Protein AF-A0A8D8G3T2-F1 (afdb_monomer_lite)

pLDDT: mean 89.68, std 10.08, range [31.3, 97.56]

InterPro domains:
  IPR021429 Mediator complex, subunit Med24, [PF11277] (7-195)
  IPR021429 Mediator complex, subunit Med24, [PTHR12898] (3-188)

Secondary structure (DSSP, 8-state):
-----HHHHHHHHHHHHHHHTT--HHHHHHHHHHHSPTT--GGGGTHHHHHHHHHTTSSS--HHHHHHHHHHHHTTSS-HHHHHHHHTT---TT-HHHHHHHHHHHHHHGGG----SHHHHHHHHHHHHHHHHHHHHHHHHHHHHHHHTTT---HHHHHHHHHHHHHHHHHHH-HHHHHHHHHHHHH-HHHHHHHT-

Organism: Culex pipiens (NCBI:txid7175)

Structure (mmCIF, N/CA/C/O backbone):
data_AF-A0A8D8G3T2-F1
#
_entry.id   AF-A0A8D8G3T2-F1
#
loop_
_atom_site.group_PDB
_atom_site.id
_atom_site.type_symbol
_atom_site.label_atom_id
_atom_site.label_alt_id
_atom_site.label_comp_id
_atom_site.label_asym_id
_atom_site.label_entity_id
_atom_site.label_seq_id
_atom_site.pdbx_PDB_ins_code
_atom_site.Cartn_x
_atom_site.Cartn_y
_atom_site.Cartn_z
_atom_site.occupancy
_atom_site.B_iso_or_equiv
_atom_site.auth_seq_id
_atom_site.auth_comp_id
_atom_site.auth_asym_id
_atom_site.auth_atom_id
_atom_site.pdbx_PDB_model_num
ATOM 1 N N . MET A 1 1 ? 12.521 -23.820 3.744 1.00 31.30 1 MET A N 1
ATOM 2 C CA . MET A 1 1 ? 13.858 -23.287 3.403 1.00 31.30 1 MET A CA 1
ATOM 3 C C . MET A 1 1 ? 13.698 -22.467 2.129 1.00 31.30 1 MET A C 1
ATOM 5 O O . MET A 1 1 ? 13.607 -23.042 1.053 1.00 31.30 1 MET A O 1
ATOM 9 N N . ILE A 1 2 ? 13.476 -21.156 2.249 1.00 36.38 2 ILE A N 1
ATOM 10 C CA . ILE A 1 2 ? 13.248 -20.290 1.083 1.00 36.38 2 ILE A CA 1
ATOM 11 C C . ILE A 1 2 ? 14.623 -20.033 0.470 1.00 36.38 2 ILE A C 1
ATOM 13 O O . ILE A 1 2 ? 15.465 -19.416 1.112 1.00 36.38 2 ILE A O 1
ATOM 17 N N . MET A 1 3 ? 14.882 -20.574 -0.721 1.00 36.25 3 MET A N 1
ATOM 18 C CA . MET A 1 3 ? 16.069 -20.206 -1.490 1.00 36.25 3 MET A CA 1
ATOM 19 C C . MET A 1 3 ? 16.003 -18.703 -1.760 1.00 36.25 3 MET A C 1
ATOM 21 O O . MET A 1 3 ? 15.118 -18.248 -2.488 1.00 36.25 3 MET A O 1
ATOM 25 N N . ASP A 1 4 ? 16.921 -17.940 -1.170 1.00 47.44 4 ASP A N 1
ATOM 26 C CA . ASP A 1 4 ? 17.127 -16.543 -1.527 1.00 47.44 4 ASP A CA 1
ATOM 27 C C . ASP A 1 4 ? 17.486 -16.481 -3.015 1.00 47.44 4 ASP A C 1
ATOM 29 O O . ASP A 1 4 ? 18.564 -16.889 -3.447 1.00 47.44 4 ASP A O 1
ATOM 33 N N . ASN A 1 5 ? 16.536 -16.017 -3.826 1.00 62.12 5 ASN A N 1
ATOM 34 C CA . ASN A 1 5 ? 16.745 -15.805 -5.249 1.00 62.12 5 ASN A CA 1
ATOM 35 C C . ASN A 1 5 ? 17.895 -14.790 -5.404 1.00 62.12 5 ASN A C 1
ATOM 37 O O . ASN A 1 5 ? 17.764 -13.676 -4.892 1.00 62.12 5 ASN A O 1
ATOM 41 N N . PRO A 1 6 ? 18.996 -15.105 -6.111 1.00 63.31 6 PRO A N 1
ATOM 42 C CA . PRO A 1 6 ? 20.164 -14.222 -6.216 1.00 63.31 6 PRO A CA 1
ATOM 43 C C . PRO A 1 6 ? 19.816 -12.819 -6.737 1.00 63.31 6 PRO A C 1
ATOM 45 O O . PRO A 1 6 ? 20.478 -11.836 -6.402 1.00 63.31 6 PRO A O 1
ATOM 48 N N . LYS A 1 7 ? 18.721 -12.694 -7.498 1.00 71.69 7 LYS A N 1
ATOM 49 C CA . LYS A 1 7 ? 18.209 -11.401 -7.967 1.00 71.69 7 LYS A CA 1
ATOM 50 C C . LYS A 1 7 ? 17.531 -10.569 -6.875 1.00 71.69 7 LYS A C 1
ATOM 52 O O . LYS A 1 7 ? 17.593 -9.348 -6.946 1.00 71.69 7 LYS A O 1
ATOM 57 N N . SER A 1 8 ? 16.951 -11.191 -5.848 1.00 72.06 8 SER A N 1
ATOM 58 C CA . SER A 1 8 ? 16.413 -10.487 -4.672 1.00 72.06 8 SER A CA 1
ATOM 59 C C . SER A 1 8 ? 17.532 -9.791 -3.892 1.00 72.06 8 SER A C 1
ATOM 61 O O . SER A 1 8 ? 17.420 -8.616 -3.544 1.00 72.06 8 SER A O 1
ATOM 63 N N . THR A 1 9 ? 18.670 -10.468 -3.707 1.00 81.44 9 THR A N 1
ATOM 64 C CA . THR A 1 9 ? 19.863 -9.877 -3.080 1.00 81.44 9 THR A CA 1
ATOM 65 C C . THR A 1 9 ? 20.395 -8.694 -3.890 1.00 81.44 9 THR A C 1
ATOM 67 O O . THR A 1 9 ? 20.691 -7.643 -3.320 1.00 81.44 9 THR A O 1
ATOM 70 N N . LEU A 1 10 ? 20.449 -8.824 -5.220 1.00 86.44 10 LEU A N 1
ATOM 71 C CA . LEU A 1 10 ? 20.869 -7.741 -6.112 1.00 86.44 10 LEU A CA 1
ATOM 72 C C . LEU A 1 10 ? 19.914 -6.535 -6.058 1.00 86.44 10 LEU A C 1
ATOM 74 O O . LEU A 1 10 ? 20.371 -5.394 -6.010 1.00 86.44 10 LEU A O 1
ATOM 78 N N . LEU A 1 11 ? 18.598 -6.771 -5.997 1.00 88.00 11 LEU A N 1
ATOM 79 C CA . LEU A 1 11 ? 17.599 -5.709 -5.833 1.00 88.00 11 LEU A CA 1
ATOM 80 C C . LEU A 1 11 ? 17.774 -4.961 -4.509 1.00 88.00 11 LEU A C 1
ATOM 82 O O . LEU A 1 11 ? 17.762 -3.732 -4.504 1.00 88.00 11 LEU A O 1
ATOM 86 N N . LYS A 1 12 ? 18.000 -5.674 -3.400 1.00 87.06 12 LYS A N 1
ATOM 87 C CA . LYS A 1 12 ? 18.263 -5.048 -2.094 1.00 87.06 12 LYS A CA 1
ATOM 88 C C . LYS A 1 12 ? 19.528 -4.187 -2.123 1.00 87.06 12 LYS A C 1
ATOM 90 O O . LYS A 1 12 ? 19.502 -3.050 -1.659 1.00 87.06 12 LYS A O 1
ATOM 95 N N . GLN A 1 13 ? 20.615 -4.683 -2.716 1.00 90.75 13 GLN A N 1
ATOM 96 C CA . GLN A 1 13 ? 21.853 -3.908 -2.871 1.00 90.75 13 GLN A CA 1
ATOM 97 C C . GLN A 1 13 ? 21.642 -2.656 -3.733 1.00 90.75 13 GLN A C 1
ATOM 99 O O . GLN A 1 13 ? 22.106 -1.573 -3.375 1.00 90.75 13 GLN A O 1
ATOM 104 N N . MET A 1 14 ? 20.904 -2.784 -4.838 1.00 93.25 14 MET A N 1
ATOM 105 C CA . MET A 1 14 ? 20.566 -1.659 -5.709 1.00 93.25 14 MET A CA 1
ATOM 106 C C . MET A 1 14 ? 19.697 -0.621 -4.992 1.00 93.25 14 MET A C 1
ATOM 108 O O . MET A 1 14 ? 19.953 0.568 -5.146 1.00 93.25 14 MET A O 1
ATOM 112 N N . LEU A 1 15 ? 18.725 -1.041 -4.178 1.00 94.00 15 LEU A N 1
ATOM 113 C CA . LEU A 1 15 ? 17.906 -0.133 -3.367 1.00 94.00 15 LEU A CA 1
ATOM 114 C C . LEU A 1 15 ? 18.758 0.667 -2.380 1.00 94.00 15 LEU A C 1
ATOM 116 O O . LEU A 1 15 ? 18.627 1.888 -2.306 1.00 94.00 15 LEU A O 1
ATOM 120 N N . MET A 1 16 ? 19.678 0.003 -1.675 1.00 93.81 16 MET A N 1
ATOM 121 C CA . MET A 1 16 ? 20.582 0.683 -0.743 1.00 93.81 16 MET A CA 1
ATOM 122 C C . MET A 1 16 ? 21.515 1.662 -1.454 1.00 93.81 16 MET A C 1
ATOM 124 O O . MET A 1 16 ? 21.766 2.757 -0.947 1.00 93.81 16 MET A O 1
ATOM 128 N N . ARG A 1 17 ? 22.001 1.300 -2.646 1.00 94.56 17 ARG A N 1
ATOM 129 C CA . ARG A 1 17 ? 22.798 2.195 -3.489 1.00 94.56 17 ARG A CA 1
ATOM 130 C C . ARG A 1 17 ? 21.986 3.407 -3.943 1.00 94.56 17 ARG A C 1
ATOM 132 O O . ARG A 1 17 ? 22.443 4.528 -3.749 1.00 94.56 17 ARG A O 1
ATOM 139 N N . ALA A 1 18 ? 20.791 3.186 -4.490 1.00 95.44 18 ALA A N 1
ATOM 140 C CA . ALA A 1 18 ? 19.898 4.239 -4.965 1.00 95.44 18 ALA A CA 1
ATOM 141 C C . ALA A 1 18 ? 19.553 5.233 -3.851 1.00 95.44 18 ALA A C 1
ATOM 143 O O . ALA A 1 18 ? 19.609 6.443 -4.055 1.00 95.44 18 ALA A O 1
ATOM 144 N N . TRP A 1 19 ? 19.286 4.726 -2.645 1.00 94.50 19 TRP A N 1
ATOM 145 C CA . TRP A 1 19 ? 19.029 5.560 -1.476 1.00 94.50 19 TRP A CA 1
ATOM 146 C C . TRP A 1 19 ? 20.258 6.363 -1.036 1.00 94.50 19 TRP A C 1
ATOM 148 O O . TRP A 1 19 ? 20.151 7.570 -0.804 1.00 94.50 19 TRP A O 1
ATOM 158 N N . LYS A 1 20 ? 21.436 5.728 -0.966 1.00 95.19 20 LYS A N 1
ATOM 159 C CA . LYS A 1 20 ? 22.690 6.400 -0.588 1.00 95.19 20 LYS A CA 1
ATOM 160 C C . LYS A 1 20 ? 23.082 7.489 -1.589 1.00 95.19 20 LYS A C 1
ATOM 162 O O . LYS A 1 20 ? 23.513 8.562 -1.182 1.00 95.19 20 LYS A O 1
ATOM 167 N N . GLU A 1 21 ? 22.920 7.217 -2.880 1.00 96.69 21 GLU A N 1
ATOM 168 C CA . GLU A 1 21 ? 23.234 8.141 -3.976 1.00 96.69 21 GLU A CA 1
ATOM 169 C C . GLU A 1 21 ? 22.077 9.104 -4.305 1.00 96.69 21 GLU A C 1
ATOM 171 O O . GLU A 1 21 ? 22.224 9.935 -5.197 1.00 96.69 21 GLU A O 1
ATOM 176 N N . ARG A 1 22 ? 20.940 9.013 -3.594 1.00 95.56 22 ARG A N 1
ATOM 177 C CA . ARG A 1 22 ? 19.733 9.834 -3.801 1.00 95.56 22 ARG A CA 1
ATOM 178 C C . ARG A 1 22 ? 19.282 9.866 -5.263 1.00 95.56 22 ARG A C 1
ATOM 180 O O . ARG A 1 22 ? 19.035 10.932 -5.823 1.00 95.56 22 ARG A O 1
ATOM 187 N N . TRP A 1 23 ? 19.183 8.691 -5.882 1.00 97.56 23 TRP A N 1
ATOM 188 C CA . TRP A 1 23 ? 18.766 8.584 -7.278 1.00 97.56 23 TRP A CA 1
ATOM 189 C C . TRP A 1 23 ? 17.394 9.218 -7.507 1.00 97.56 23 TRP A C 1
ATOM 191 O O . TRP A 1 23 ? 16.485 9.061 -6.694 1.00 97.56 23 TRP A O 1
ATOM 201 N N . THR A 1 24 ? 17.232 9.881 -8.648 1.00 96.81 24 THR A N 1
ATOM 202 C CA . THR A 1 24 ? 15.926 10.337 -9.135 1.00 96.81 24 THR A CA 1
ATOM 203 C C . THR A 1 24 ? 15.072 9.158 -9.599 1.00 96.81 24 THR A C 1
ATOM 205 O O . THR A 1 24 ? 15.593 8.087 -9.918 1.00 96.81 24 THR A O 1
ATOM 208 N N . ASP A 1 25 ? 13.762 9.369 -9.728 1.00 95.62 25 ASP A N 1
ATOM 209 C CA . ASP A 1 25 ? 12.835 8.359 -10.253 1.00 95.62 25 ASP A CA 1
ATOM 210 C C . ASP A 1 25 ? 13.261 7.835 -11.638 1.00 95.62 25 ASP A C 1
ATOM 212 O O . ASP A 1 25 ? 13.205 6.635 -11.904 1.00 95.62 25 ASP A O 1
ATOM 216 N N . CYS A 1 26 ? 13.781 8.716 -12.502 1.00 94.00 26 CYS A N 1
ATOM 217 C CA . CYS A 1 26 ? 14.322 8.332 -13.806 1.00 94.00 26 CYS A CA 1
ATOM 218 C C . CYS A 1 26 ? 15.569 7.445 -13.679 1.00 94.00 26 CYS A C 1
ATOM 220 O O . CYS A 1 26 ? 15.681 6.431 -14.371 1.00 94.00 26 CYS A O 1
ATOM 222 N N . GLN A 1 27 ? 16.507 7.801 -12.794 1.00 96.38 27 GLN A N 1
ATOM 223 C CA . GLN A 1 27 ? 17.701 6.987 -12.539 1.00 96.38 27 GLN A CA 1
ATOM 224 C C . GLN A 1 27 ? 17.320 5.618 -11.973 1.00 96.38 27 GLN A C 1
ATOM 226 O O . GLN A 1 27 ? 17.855 4.605 -12.428 1.00 96.38 27 GLN A O 1
ATOM 231 N N . TRP A 1 28 ? 16.359 5.570 -11.047 1.00 95.81 28 TRP A N 1
ATOM 232 C CA . TRP A 1 28 ? 15.776 4.323 -10.563 1.00 95.81 28 TRP A CA 1
ATOM 233 C C . TRP A 1 28 ? 15.214 3.486 -11.719 1.00 95.81 28 TRP A C 1
ATOM 235 O O . TRP A 1 28 ? 15.633 2.343 -11.903 1.00 95.81 28 TRP A O 1
ATOM 245 N N . GLY A 1 29 ? 14.340 4.066 -12.547 1.00 92.50 29 GLY A N 1
ATOM 246 C CA . GLY A 1 29 ? 13.691 3.377 -13.664 1.00 92.50 29 GLY A CA 1
ATOM 247 C C . GLY A 1 29 ? 14.665 2.819 -14.710 1.00 92.50 29 GLY A C 1
ATOM 248 O O . GLY A 1 29 ? 14.414 1.752 -15.275 1.00 92.50 29 GLY A O 1
ATOM 249 N N . ILE A 1 30 ? 15.788 3.500 -14.958 1.00 92.31 30 ILE A N 1
ATOM 250 C CA . ILE A 1 30 ? 16.849 3.017 -15.859 1.00 92.31 30 ILE A CA 1
ATOM 251 C C . ILE A 1 30 ? 17.582 1.826 -15.234 1.00 92.31 30 ILE A C 1
ATOM 253 O O . ILE A 1 30 ? 17.725 0.783 -15.873 1.00 92.31 30 ILE A O 1
ATOM 257 N N . ASN A 1 31 ? 18.021 1.962 -13.983 1.00 93.12 31 ASN A N 1
ATOM 258 C CA . ASN A 1 31 ? 18.855 0.956 -13.329 1.00 93.12 31 ASN A CA 1
ATOM 259 C C . ASN A 1 31 ? 18.065 -0.301 -12.948 1.00 93.12 31 ASN A C 1
ATOM 261 O O . ASN A 1 31 ? 18.560 -1.408 -13.159 1.00 93.12 31 ASN A O 1
ATOM 265 N N . VAL A 1 32 ? 16.820 -0.176 -12.478 1.00 91.31 32 VAL A N 1
ATOM 266 C CA . VAL A 1 32 ? 16.000 -1.338 -12.092 1.00 91.31 32 VAL A CA 1
ATOM 267 C C . VAL A 1 32 ? 15.769 -2.288 -13.271 1.00 91.31 32 VAL A C 1
ATOM 269 O O . VAL A 1 32 ? 15.837 -3.506 -13.112 1.00 91.31 32 VAL A O 1
ATOM 272 N N . LYS A 1 33 ? 15.618 -1.753 -14.489 1.00 89.06 33 LYS A N 1
ATOM 273 C CA . LYS A 1 33 ? 15.465 -2.544 -15.721 1.00 89.06 33 LYS A CA 1
ATOM 274 C C . LYS A 1 33 ? 16.716 -3.339 -16.101 1.00 89.06 33 LYS A C 1
ATOM 276 O O . LYS A 1 33 ? 16.607 -4.262 -16.898 1.00 89.06 33 LYS A O 1
ATOM 281 N N . THR A 1 34 ? 17.887 -3.002 -15.557 1.00 88.50 34 THR A N 1
ATOM 282 C CA . THR A 1 34 ? 19.116 -3.791 -15.761 1.00 88.50 34 THR A CA 1
ATOM 283 C C . THR A 1 34 ? 19.136 -5.060 -14.908 1.00 88.50 34 THR A C 1
ATOM 285 O O . THR A 1 34 ? 19.746 -6.053 -15.296 1.00 88.50 34 THR A O 1
ATOM 288 N N . VAL A 1 35 ? 18.432 -5.045 -13.771 1.00 85.81 35 VAL A N 1
ATOM 289 C CA . VAL A 1 35 ? 18.308 -6.185 -12.851 1.00 85.81 35 VAL A CA 1
ATOM 290 C C . VAL A 1 35 ? 17.127 -7.079 -13.237 1.00 85.81 35 VAL A C 1
ATOM 292 O O . VAL A 1 35 ? 17.199 -8.308 -13.127 1.00 85.81 35 VAL A O 1
ATOM 295 N N . LEU A 1 36 ? 16.040 -6.473 -13.718 1.00 85.44 36 LEU A N 1
ATOM 296 C CA . LEU A 1 36 ? 14.869 -7.190 -14.212 1.00 85.44 36 LEU A CA 1
ATOM 297 C C . LEU A 1 36 ? 15.161 -7.831 -15.576 1.00 85.44 36 LEU A C 1
ATOM 299 O O . LEU A 1 36 ? 15.682 -7.203 -16.494 1.00 85.44 36 LEU A O 1
ATOM 303 N N . THR A 1 37 ? 14.793 -9.100 -15.741 1.00 80.31 37 THR A N 1
ATOM 304 C CA . THR A 1 37 ? 14.848 -9.758 -17.055 1.00 80.31 37 THR A CA 1
ATOM 305 C C . THR A 1 37 ? 13.855 -9.121 -18.013 1.00 80.31 37 THR A C 1
ATOM 307 O O . THR A 1 37 ? 12.692 -8.932 -17.656 1.00 80.31 37 THR A O 1
ATOM 310 N N . ARG A 1 38 ? 14.293 -8.845 -19.249 1.00 77.25 38 ARG A N 1
ATOM 311 C CA . ARG A 1 38 ? 13.424 -8.300 -20.302 1.00 77.25 38 ARG A CA 1
ATOM 312 C C . ARG A 1 38 ? 12.155 -9.146 -20.444 1.00 77.25 38 ARG A C 1
ATOM 314 O O . ARG A 1 38 ? 12.240 -10.363 -20.567 1.00 77.25 38 ARG A O 1
ATOM 321 N N . GLY A 1 39 ? 11.000 -8.482 -20.438 1.00 72.44 39 GLY A N 1
ATOM 322 C CA . GLY A 1 39 ? 9.691 -9.119 -20.613 1.00 72.44 39 GLY A CA 1
ATOM 323 C C . GLY A 1 39 ? 9.103 -9.778 -19.361 1.00 72.44 39 GLY A C 1
ATOM 324 O O . GLY A 1 39 ? 8.033 -10.367 -19.458 1.00 72.44 39 GLY A O 1
ATOM 325 N N . VAL A 1 40 ? 9.756 -9.679 -18.197 1.00 80.81 40 VAL A N 1
ATOM 326 C CA . VAL A 1 40 ? 9.247 -10.233 -16.931 1.00 80.81 40 VAL A CA 1
ATOM 327 C C . VAL A 1 40 ? 8.853 -9.098 -15.986 1.00 80.81 40 VAL A C 1
ATOM 329 O O . VAL A 1 40 ? 9.638 -8.172 -15.781 1.00 80.81 40 VAL A O 1
ATOM 332 N N . SER A 1 41 ? 7.655 -9.184 -15.399 1.00 84.81 41 SER A N 1
ATOM 333 C CA . SER A 1 41 ? 7.198 -8.246 -14.363 1.00 84.81 41 SER A CA 1
ATOM 334 C C . SER A 1 41 ? 8.116 -8.289 -13.135 1.00 84.81 41 SER A C 1
ATOM 336 O O . SER A 1 41 ? 8.593 -9.354 -12.731 1.00 84.81 41 SER A O 1
ATOM 338 N N . GLY A 1 42 ? 8.323 -7.137 -12.500 1.00 85.12 42 GLY A N 1
ATOM 339 C CA . GLY A 1 42 ? 9.005 -7.009 -11.212 1.00 85.12 42 GLY A CA 1
ATOM 340 C C . GLY A 1 42 ? 8.299 -7.745 -10.071 1.00 85.12 42 GLY A C 1
ATOM 341 O O . GLY A 1 42 ? 8.940 -8.054 -9.065 1.00 85.12 42 GLY A O 1
ATOM 342 N N . ASP A 1 43 ? 7.025 -8.107 -10.243 1.00 88.19 43 ASP A N 1
ATOM 343 C CA . ASP A 1 43 ? 6.263 -8.900 -9.272 1.00 88.19 43 ASP A CA 1
ATOM 344 C C . ASP A 1 43 ? 6.877 -10.288 -9.052 1.00 88.19 43 ASP A C 1
ATOM 346 O O . ASP A 1 43 ? 6.904 -10.778 -7.926 1.00 88.19 43 ASP A O 1
ATOM 350 N N . VAL A 1 44 ? 7.471 -10.889 -10.093 1.00 86.69 44 VAL A N 1
ATOM 351 C CA . VAL A 1 44 ? 8.165 -12.192 -10.000 1.00 86.69 44 VAL A CA 1
ATOM 352 C C . VAL A 1 44 ? 9.339 -12.139 -9.018 1.00 86.69 44 VAL A C 1
ATOM 354 O O . VAL A 1 44 ? 9.729 -13.150 -8.435 1.00 86.69 44 VAL A O 1
ATOM 357 N N . TYR A 1 45 ? 9.901 -10.948 -8.816 1.00 88.06 45 TYR A N 1
ATOM 358 C CA . TYR A 1 45 ? 11.021 -10.709 -7.915 1.00 88.06 45 TYR A CA 1
ATOM 359 C C . TYR A 1 45 ? 10.597 -10.073 -6.588 1.00 88.06 45 TYR A C 1
ATOM 361 O O . TYR A 1 45 ? 11.466 -9.670 -5.816 1.00 88.06 45 TYR A O 1
ATOM 369 N N . ASN A 1 46 ? 9.289 -9.980 -6.313 1.00 89.75 46 ASN A N 1
ATOM 370 C CA . ASN A 1 46 ? 8.731 -9.289 -5.150 1.00 89.75 46 ASN A CA 1
ATOM 371 C C . ASN A 1 46 ? 9.302 -7.865 -5.000 1.00 89.75 46 ASN A C 1
ATOM 373 O O . ASN A 1 46 ? 9.678 -7.436 -3.908 1.00 89.75 46 ASN A O 1
ATOM 377 N N . LEU A 1 47 ? 9.418 -7.134 -6.116 1.00 92.62 47 LEU A N 1
ATOM 378 C CA . LEU A 1 47 ? 10.020 -5.799 -6.125 1.00 92.62 47 LEU A CA 1
ATOM 379 C C . LEU A 1 47 ? 9.251 -4.819 -5.225 1.00 92.62 47 LEU A C 1
ATOM 381 O O . LEU A 1 47 ? 9.874 -4.073 -4.471 1.00 92.62 47 LEU A O 1
ATOM 385 N N . ALA A 1 48 ? 7.914 -4.869 -5.255 1.00 93.75 48 ALA A N 1
ATOM 386 C CA . ALA A 1 48 ? 7.064 -4.080 -4.365 1.00 93.75 48 ALA A CA 1
ATOM 387 C C . ALA A 1 48 ? 7.381 -4.354 -2.885 1.00 93.75 48 ALA A C 1
ATOM 389 O O . ALA A 1 48 ? 7.568 -3.415 -2.111 1.00 93.75 48 ALA A O 1
ATOM 390 N N . ASP A 1 49 ? 7.533 -5.630 -2.512 1.00 92.62 49 ASP A N 1
ATOM 391 C CA . ASP A 1 49 ? 7.890 -6.035 -1.150 1.00 92.62 49 ASP A CA 1
ATOM 392 C C . ASP A 1 49 ? 9.258 -5.499 -0.746 1.00 92.62 49 ASP A C 1
ATOM 394 O O . ASP A 1 49 ? 9.394 -4.947 0.345 1.00 92.62 49 ASP A O 1
ATOM 398 N N . CYS A 1 50 ? 10.257 -5.621 -1.623 1.00 93.00 50 CYS A N 1
ATOM 399 C CA . CYS A 1 50 ? 11.613 -5.152 -1.352 1.00 93.00 50 CYS A CA 1
ATOM 400 C C . CYS A 1 50 ? 11.657 -3.634 -1.134 1.00 93.00 50 CYS A C 1
ATOM 402 O O . CYS A 1 50 ? 12.304 -3.177 -0.193 1.00 93.00 50 CYS A O 1
ATOM 404 N N . ILE A 1 51 ? 10.957 -2.858 -1.968 1.00 95.06 51 ILE A N 1
ATOM 405 C CA . ILE A 1 51 ? 10.900 -1.396 -1.836 1.00 95.06 51 ILE A CA 1
ATOM 406 C C . ILE A 1 51 ? 10.156 -1.006 -0.554 1.00 95.06 51 ILE A C 1
ATOM 408 O O . ILE A 1 51 ? 10.690 -0.241 0.248 1.00 95.06 51 ILE A O 1
ATOM 412 N N . LEU A 1 52 ? 8.957 -1.556 -0.319 1.00 94.38 52 LEU A N 1
ATOM 413 C CA . LEU A 1 52 ? 8.151 -1.213 0.860 1.00 94.38 52 LEU A CA 1
ATOM 414 C C . LEU A 1 52 ? 8.826 -1.629 2.166 1.00 94.38 52 LEU A C 1
ATOM 416 O O . LEU A 1 52 ? 8.752 -0.889 3.140 1.00 94.38 52 LEU A O 1
ATOM 420 N N . GLN A 1 53 ? 9.526 -2.767 2.194 1.00 92.56 53 GLN A N 1
ATOM 421 C CA . GLN A 1 53 ? 10.323 -3.172 3.357 1.00 92.56 53 GLN A CA 1
ATOM 422 C C . GLN A 1 53 ? 11.369 -2.124 3.731 1.00 92.56 53 GLN A C 1
ATOM 424 O O . GLN A 1 53 ? 11.536 -1.865 4.915 1.00 92.56 53 GLN A O 1
ATOM 429 N N . GLN A 1 54 ? 12.043 -1.517 2.749 1.00 92.62 54 GLN A N 1
ATOM 430 C CA . GLN A 1 54 ? 13.014 -0.449 3.006 1.00 92.62 54 GLN A CA 1
ATOM 431 C C . GLN A 1 54 ? 12.339 0.891 3.316 1.00 92.62 54 GLN A C 1
ATOM 433 O O . GLN A 1 54 ? 12.888 1.696 4.066 1.00 92.62 54 GLN A O 1
ATOM 438 N N . ALA A 1 55 ? 11.136 1.125 2.783 1.00 93.81 55 ALA A N 1
ATOM 439 C CA . ALA A 1 55 ? 10.371 2.329 3.074 1.00 93.81 55 ALA A CA 1
ATOM 440 C C . ALA A 1 55 ? 9.995 2.419 4.562 1.00 93.81 55 ALA A C 1
ATOM 442 O O . ALA A 1 55 ? 10.147 3.483 5.147 1.00 93.81 55 ALA A O 1
ATOM 443 N N . VAL A 1 56 ? 9.572 1.315 5.190 1.00 93.12 56 VAL A N 1
ATOM 444 C CA . VAL A 1 56 ? 8.954 1.319 6.536 1.00 93.12 56 VAL A CA 1
ATOM 445 C C . VAL A 1 56 ? 9.908 1.020 7.707 1.00 93.12 56 VAL A C 1
ATOM 447 O O . VAL A 1 56 ? 9.453 0.674 8.797 1.00 93.12 56 VAL A O 1
ATOM 450 N N . VAL A 1 57 ? 11.230 1.113 7.519 1.00 88.31 57 VAL A N 1
ATOM 451 C CA . VAL A 1 57 ? 12.217 0.819 8.588 1.00 88.31 57 VAL A CA 1
ATOM 452 C C . VAL A 1 57 ? 12.277 1.924 9.659 1.00 88.31 57 VAL A C 1
ATOM 454 O O . VAL A 1 57 ? 12.655 1.651 10.794 1.00 88.31 57 VAL A O 1
ATOM 457 N N . GLY A 1 58 ? 11.913 3.165 9.321 1.00 83.06 58 GLY A N 1
ATOM 458 C CA . GLY A 1 58 ? 12.023 4.328 10.210 1.00 83.06 58 GLY A CA 1
ATOM 459 C C . GLY A 1 58 ? 10.774 4.639 11.045 1.00 83.06 58 GLY A C 1
ATOM 460 O O . GLY A 1 58 ? 9.793 3.891 11.055 1.00 83.06 58 GLY A O 1
ATOM 461 N N . SER A 1 59 ? 10.819 5.788 11.733 1.00 79.44 59 SER A N 1
ATOM 462 C CA . SER A 1 59 ? 9.661 6.398 12.409 1.00 79.44 59 SER A CA 1
ATOM 463 C C . SER A 1 59 ? 8.584 6.858 11.417 1.00 79.44 59 SER A C 1
ATOM 465 O O . SER A 1 59 ? 7.397 6.815 11.731 1.00 79.44 59 SER A O 1
ATOM 467 N N . GLY A 1 60 ? 9.005 7.238 10.208 1.00 85.75 60 GLY A N 1
ATOM 468 C CA . GLY A 1 60 ? 8.165 7.462 9.034 1.00 85.75 60 GLY A CA 1
ATOM 469 C C . GLY A 1 60 ? 8.540 6.523 7.885 1.00 85.75 60 GLY A C 1
ATOM 470 O O . GLY A 1 60 ? 9.594 5.873 7.896 1.00 85.75 60 GLY A O 1
ATOM 471 N N . ALA A 1 61 ? 7.669 6.461 6.887 1.00 90.31 61 ALA A N 1
ATOM 472 C CA . ALA A 1 61 ? 7.948 5.861 5.600 1.00 90.31 61 ALA A CA 1
ATOM 473 C C . ALA A 1 61 ? 8.891 6.755 4.774 1.00 90.31 61 ALA A C 1
ATOM 475 O O . ALA A 1 61 ? 8.667 7.934 4.526 1.00 90.31 61 ALA A O 1
ATOM 476 N N . ASN A 1 62 ? 9.976 6.175 4.280 1.00 94.06 62 ASN A N 1
ATOM 477 C CA . ASN A 1 62 ? 10.940 6.903 3.470 1.00 94.06 62 ASN A CA 1
ATOM 478 C C . ASN A 1 62 ? 10.344 7.276 2.100 1.00 94.06 62 ASN A C 1
ATOM 480 O O . ASN A 1 62 ? 10.164 6.425 1.223 1.00 94.06 62 ASN A O 1
ATOM 484 N N . THR A 1 63 ? 10.102 8.573 1.911 1.00 92.94 63 THR A N 1
ATOM 485 C CA . THR A 1 63 ? 9.467 9.149 0.718 1.00 92.94 63 THR A CA 1
ATOM 486 C C . THR A 1 63 ? 10.217 8.868 -0.584 1.00 92.94 63 THR A C 1
ATOM 488 O O . THR A 1 63 ? 9.580 8.760 -1.628 1.00 92.94 63 THR A O 1
ATOM 491 N N . LEU A 1 64 ? 11.540 8.666 -0.543 1.00 95.44 64 LEU A N 1
ATOM 492 C CA . LEU A 1 64 ? 12.329 8.297 -1.724 1.00 95.44 64 LEU A CA 1
ATOM 493 C C . LEU A 1 64 ? 12.013 6.870 -2.190 1.00 95.44 64 LEU A C 1
ATOM 495 O O . LEU A 1 64 ? 11.869 6.608 -3.380 1.00 95.44 64 LEU A O 1
ATOM 499 N N . PHE A 1 65 ? 11.855 5.930 -1.257 1.00 96.81 65 PHE A N 1
ATOM 500 C CA . PHE A 1 65 ? 11.430 4.578 -1.622 1.00 96.81 65 PHE A CA 1
ATOM 501 C C . PHE A 1 65 ? 9.975 4.561 -2.100 1.00 96.81 65 PHE A C 1
ATOM 503 O O . PHE A 1 65 ? 9.659 3.855 -3.059 1.00 96.81 65 PHE A O 1
ATOM 510 N N . LEU A 1 66 ? 9.099 5.375 -1.502 1.00 96.44 66 LEU A N 1
ATOM 511 C CA . LEU A 1 66 ? 7.728 5.544 -1.992 1.00 96.44 66 LEU A CA 1
ATOM 512 C C . LEU A 1 66 ? 7.692 6.160 -3.403 1.00 96.44 66 LEU A C 1
ATOM 514 O O . LEU A 1 66 ? 6.890 5.720 -4.230 1.00 96.44 66 LEU A O 1
ATOM 518 N N . SER A 1 67 ? 8.586 7.100 -3.732 1.00 96.56 67 SER A N 1
ATOM 519 C CA . SER A 1 67 ? 8.680 7.658 -5.090 1.00 96.56 67 SER A CA 1
ATOM 520 C C . SER A 1 67 ? 9.129 6.602 -6.105 1.00 96.56 67 SER A C 1
ATOM 522 O O . SER A 1 67 ? 8.509 6.469 -7.162 1.00 96.56 67 SER A O 1
ATOM 524 N N . TYR A 1 68 ? 10.099 5.748 -5.753 1.00 96.88 68 TYR A N 1
ATOM 525 C CA . TYR A 1 68 ? 10.499 4.607 -6.589 1.00 96.88 68 TYR A CA 1
ATOM 526 C C . TYR A 1 68 ? 9.357 3.618 -6.803 1.00 96.88 68 TYR A C 1
ATOM 528 O O . TYR A 1 68 ? 9.182 3.107 -7.913 1.00 96.88 68 TYR A O 1
ATOM 536 N N . LEU A 1 69 ? 8.558 3.359 -5.766 1.00 96.38 69 LEU A N 1
ATOM 537 C CA . LEU A 1 69 ? 7.389 2.491 -5.859 1.00 96.38 69 LEU A CA 1
ATOM 538 C C . LEU A 1 69 ? 6.335 3.079 -6.806 1.00 96.38 69 LEU A C 1
ATOM 540 O O . LEU A 1 69 ? 5.877 2.387 -7.717 1.00 96.38 69 LEU A O 1
ATOM 544 N N . LYS A 1 70 ? 6.024 4.374 -6.656 1.00 95.75 70 LYS A N 1
ATOM 545 C CA . LYS A 1 70 ? 5.106 5.112 -7.539 1.00 95.75 70 LYS A CA 1
ATOM 546 C C . LYS A 1 70 ? 5.588 5.092 -8.984 1.00 95.75 70 LYS A C 1
ATOM 548 O O . LYS A 1 70 ? 4.831 4.748 -9.887 1.00 95.75 70 LYS A O 1
ATOM 553 N N . HIS A 1 71 ? 6.862 5.409 -9.208 1.00 95.50 71 HIS A N 1
ATOM 554 C CA . HIS A 1 71 ? 7.456 5.382 -10.539 1.00 95.50 71 HIS A CA 1
ATOM 555 C C . HIS A 1 71 ? 7.392 3.979 -11.152 1.00 95.50 71 HIS A C 1
ATOM 557 O O . HIS A 1 71 ? 7.079 3.834 -12.331 1.00 95.50 71 HIS A O 1
ATOM 563 N N . SER A 1 72 ? 7.629 2.936 -10.351 1.00 94.56 72 SER A N 1
ATOM 564 C CA . SER A 1 72 ? 7.553 1.543 -10.803 1.00 94.56 72 SER A CA 1
ATOM 565 C C . SER A 1 72 ? 6.134 1.136 -11.214 1.00 94.56 72 SER A C 1
ATOM 567 O O . SER A 1 72 ? 5.987 0.425 -12.207 1.00 94.56 72 SER A O 1
ATOM 569 N N . LEU A 1 73 ? 5.098 1.622 -10.517 1.00 93.12 73 LEU A N 1
ATOM 570 C CA . LEU A 1 73 ? 3.695 1.447 -10.921 1.00 93.12 73 LEU A CA 1
ATOM 571 C C . LEU A 1 73 ? 3.395 2.166 -12.246 1.00 93.12 73 LEU A C 1
ATOM 573 O O . LEU A 1 73 ? 2.879 1.549 -13.182 1.00 93.12 73 LEU A O 1
ATOM 577 N N . CYS A 1 74 ? 3.774 3.444 -12.359 1.00 91.94 74 CYS A N 1
ATOM 578 C CA . CYS A 1 74 ? 3.563 4.245 -13.570 1.00 91.94 74 CYS A CA 1
ATOM 579 C C . CYS A 1 74 ? 4.299 3.673 -14.792 1.00 91.94 74 CYS A C 1
ATOM 581 O O . CYS A 1 74 ? 3.790 3.732 -15.907 1.00 91.94 74 CYS A O 1
ATOM 583 N N . ALA A 1 75 ? 5.484 3.096 -14.585 1.00 91.19 75 ALA A N 1
ATOM 584 C CA . ALA A 1 75 ? 6.281 2.451 -15.625 1.00 91.19 75 ALA A CA 1
ATOM 585 C C . ALA A 1 75 ? 5.863 0.995 -15.912 1.00 91.19 75 ALA A C 1
ATOM 587 O O . ALA A 1 75 ? 6.530 0.327 -16.705 1.00 91.19 75 ALA A O 1
ATOM 588 N N . HIS A 1 76 ? 4.800 0.495 -15.266 1.00 89.31 76 HIS A N 1
ATOM 589 C CA . HIS A 1 76 ? 4.301 -0.883 -15.380 1.00 89.31 76 HIS A CA 1
ATOM 590 C C . HIS A 1 76 ? 5.362 -1.951 -15.082 1.00 89.31 76 HIS A C 1
ATOM 592 O O . HIS A 1 76 ? 5.364 -3.033 -15.668 1.00 89.31 76 HIS A O 1
ATOM 598 N N . LEU A 1 77 ? 6.283 -1.638 -14.169 1.00 90.06 77 LEU A N 1
ATOM 599 C CA . LEU A 1 77 ? 7.292 -2.579 -13.689 1.00 90.06 77 LEU A CA 1
ATOM 600 C C . LEU A 1 77 ? 6.739 -3.511 -12.611 1.00 90.06 77 LEU A C 1
ATOM 602 O O . LEU A 1 77 ? 7.270 -4.602 -12.445 1.00 90.06 77 LEU A O 1
ATOM 606 N N . ILE A 1 78 ? 5.714 -3.078 -11.881 1.00 91.88 78 ILE A N 1
ATOM 607 C CA . ILE A 1 78 ? 5.027 -3.840 -10.832 1.00 91.88 78 ILE A CA 1
ATOM 608 C C . ILE A 1 78 ? 3.515 -3.647 -10.967 1.00 91.88 78 ILE A C 1
ATOM 610 O O . ILE A 1 78 ? 3.070 -2.628 -11.505 1.00 91.88 78 ILE A O 1
ATOM 614 N N . SER A 1 79 ? 2.733 -4.609 -10.479 1.00 91.88 79 SER A N 1
ATOM 615 C CA . SER A 1 79 ? 1.269 -4.513 -10.454 1.00 91.88 79 SER A CA 1
ATOM 616 C C . SER A 1 79 ? 0.754 -3.757 -9.231 1.00 91.88 79 SER A C 1
ATOM 618 O O . SER A 1 79 ? 1.386 -3.720 -8.170 1.00 91.88 79 SER A O 1
ATOM 620 N N . HIS A 1 80 ? -0.454 -3.200 -9.357 1.00 93.38 80 HIS A N 1
ATOM 621 C CA . HIS A 1 80 ? -1.157 -2.616 -8.213 1.00 93.38 80 HIS A CA 1
ATOM 622 C C . HIS A 1 80 ? -1.451 -3.686 -7.158 1.00 93.38 80 HIS A C 1
ATOM 624 O O . HIS A 1 80 ? -1.265 -3.437 -5.971 1.00 93.38 80 HIS A O 1
ATOM 630 N N . ALA A 1 81 ? -1.826 -4.898 -7.581 1.00 93.44 81 ALA A N 1
ATOM 631 C CA . ALA A 1 81 ? -2.111 -6.010 -6.678 1.00 93.44 81 ALA A CA 1
ATOM 632 C C . ALA A 1 81 ? -0.937 -6.319 -5.731 1.00 93.44 81 ALA A C 1
ATOM 634 O O . ALA A 1 81 ? -1.146 -6.470 -4.527 1.00 93.44 81 ALA A O 1
ATOM 635 N N . ALA A 1 82 ? 0.300 -6.361 -6.242 1.00 93.06 82 ALA A N 1
ATOM 636 C CA . ALA A 1 82 ? 1.485 -6.602 -5.419 1.00 93.06 82 ALA A CA 1
ATOM 637 C C . ALA A 1 82 ? 1.690 -5.507 -4.358 1.00 93.06 82 ALA A C 1
ATOM 639 O O . ALA A 1 82 ? 1.955 -5.808 -3.193 1.00 93.06 82 ALA A O 1
ATOM 640 N N . VAL A 1 83 ? 1.510 -4.240 -4.742 1.00 95.31 83 VAL A N 1
ATOM 641 C CA . VAL A 1 83 ? 1.660 -3.091 -3.838 1.00 95.31 83 VAL A CA 1
ATOM 642 C C . VAL A 1 83 ? 0.579 -3.080 -2.759 1.00 95.31 83 VAL A C 1
ATOM 644 O O . VAL A 1 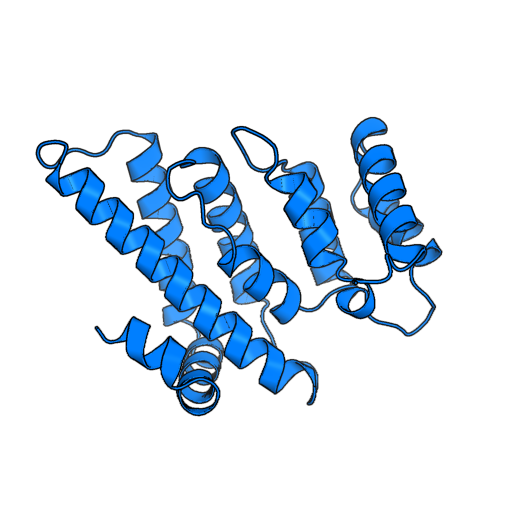83 ? 0.910 -3.026 -1.575 1.00 95.31 83 VAL A O 1
ATOM 647 N N . LEU A 1 84 ? -0.696 -3.194 -3.145 1.00 95.81 84 LEU A N 1
ATOM 648 C CA . LEU A 1 84 ? -1.823 -3.186 -2.205 1.00 95.81 84 LEU A CA 1
ATOM 649 C C . LEU A 1 84 ? -1.713 -4.333 -1.197 1.00 95.81 84 LEU A C 1
ATOM 651 O O . LEU A 1 84 ? -1.821 -4.117 0.008 1.00 95.81 84 LEU A O 1
ATOM 655 N N . LYS A 1 85 ? -1.391 -5.540 -1.680 1.00 94.38 85 LYS A N 1
ATOM 656 C CA . LYS A 1 85 ? -1.186 -6.716 -0.829 1.00 94.38 85 LYS A CA 1
ATOM 657 C C . LYS A 1 85 ? -0.052 -6.516 0.171 1.00 94.38 85 LYS A C 1
ATOM 659 O O . LYS A 1 85 ? -0.123 -7.037 1.281 1.00 94.38 85 LYS A O 1
ATOM 664 N N . ARG A 1 86 ? 1.020 -5.819 -0.214 1.00 95.25 86 ARG A N 1
ATOM 665 C CA . ARG A 1 86 ? 2.146 -5.574 0.687 1.00 95.25 86 ARG A CA 1
ATOM 666 C C . ARG A 1 86 ? 1.828 -4.511 1.730 1.00 95.25 86 ARG A C 1
ATOM 668 O O . ARG A 1 86 ? 2.226 -4.702 2.877 1.00 95.25 86 ARG A O 1
ATOM 675 N N . ILE A 1 87 ? 1.128 -3.441 1.351 1.00 96.38 87 ILE A N 1
ATOM 676 C CA . ILE A 1 87 ? 0.685 -2.397 2.286 1.00 96.38 87 ILE A CA 1
ATOM 677 C C . ILE A 1 87 ? -0.272 -2.991 3.324 1.00 96.38 87 ILE A C 1
ATOM 679 O O . ILE A 1 87 ? -0.062 -2.788 4.513 1.00 96.38 87 ILE A O 1
ATOM 683 N N . ALA A 1 88 ? -1.214 -3.836 2.897 1.00 95.56 88 ALA A N 1
ATOM 684 C CA . ALA A 1 88 ? -2.153 -4.527 3.784 1.00 95.56 88 ALA A CA 1
ATOM 685 C C . ALA A 1 88 ? -1.494 -5.448 4.836 1.00 95.56 88 ALA A C 1
ATOM 687 O O . ALA A 1 88 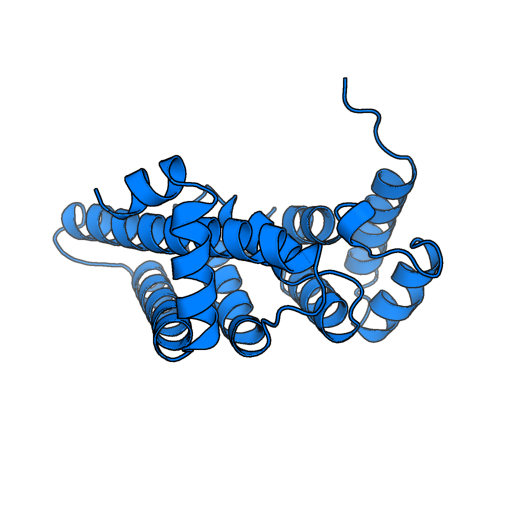? -2.150 -5.882 5.773 1.00 95.56 88 ALA A O 1
ATOM 688 N N . LYS A 1 89 ? -0.200 -5.769 4.694 1.00 94.25 89 LYS A N 1
ATOM 689 C CA . LYS A 1 89 ? 0.580 -6.554 5.672 1.00 94.25 89 LYS A CA 1
ATOM 690 C C . LYS A 1 89 ? 1.308 -5.687 6.705 1.00 94.25 89 LYS A C 1
ATOM 692 O O . LYS A 1 89 ? 2.212 -6.177 7.381 1.00 94.25 89 LYS A O 1
ATOM 697 N N . PHE A 1 90 ? 1.039 -4.387 6.755 1.00 93.94 90 PHE A N 1
ATOM 698 C CA . PHE A 1 90 ? 1.666 -3.496 7.721 1.00 93.94 90 PHE A CA 1
ATOM 699 C C . PHE A 1 90 ? 0.925 -3.562 9.064 1.00 93.94 90 PHE A C 1
ATOM 701 O O . PHE A 1 90 ? -0.149 -2.999 9.208 1.00 93.94 90 PHE A O 1
ATOM 708 N N . GLU A 1 91 ? 1.507 -4.241 10.053 1.00 90.56 91 GLU A N 1
ATOM 709 C CA . GLU A 1 91 ? 0.841 -4.535 11.339 1.00 90.56 91 GLU A CA 1
ATOM 710 C C . GLU A 1 91 ? 1.102 -3.489 12.441 1.00 90.56 91 GLU A C 1
ATOM 712 O O . GLU A 1 91 ? 0.479 -3.523 13.495 1.00 90.56 91 GLU A O 1
ATOM 717 N N . HIS A 1 92 ? 2.023 -2.549 12.223 1.00 91.12 92 HIS A N 1
ATOM 718 C CA . HIS A 1 92 ? 2.450 -1.589 13.247 1.00 91.12 92 HIS A CA 1
ATOM 719 C C . HIS A 1 92 ? 1.537 -0.356 13.297 1.00 91.12 92 HIS A C 1
ATOM 721 O O . HIS A 1 92 ? 1.940 0.740 12.897 1.00 91.12 92 HIS A O 1
ATOM 727 N N . LEU A 1 93 ? 0.296 -0.557 13.751 1.00 89.12 93 LEU A N 1
ATOM 728 C CA . LEU A 1 93 ? -0.754 0.473 13.809 1.00 89.12 93 LEU A CA 1
ATOM 729 C C . LEU A 1 93 ? -0.434 1.620 14.787 1.00 89.12 93 LEU A C 1
ATOM 731 O O . LEU A 1 93 ? -0.971 2.716 14.658 1.00 89.12 93 LEU A O 1
ATOM 735 N N . ASP A 1 94 ? 0.512 1.398 15.697 1.00 89.12 94 ASP A N 1
ATOM 736 C CA . ASP A 1 94 ? 1.055 2.379 16.637 1.00 89.12 94 ASP A CA 1
ATOM 737 C C . ASP A 1 94 ? 1.964 3.430 15.966 1.00 89.12 94 ASP A C 1
ATOM 739 O O . ASP A 1 94 ? 2.199 4.509 16.515 1.00 89.12 94 ASP A O 1
ATOM 743 N N . ARG A 1 95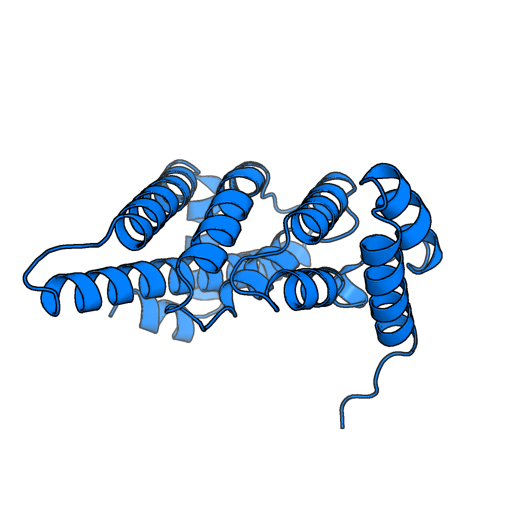 ? 2.470 3.158 14.753 1.00 92.56 95 ARG A N 1
ATOM 744 C CA . ARG A 1 95 ? 3.349 4.073 14.004 1.00 92.56 95 ARG A CA 1
ATOM 745 C C . ARG A 1 95 ? 2.553 5.047 13.133 1.00 92.56 95 ARG A C 1
ATOM 747 O O . ARG A 1 95 ? 2.613 4.980 11.902 1.00 92.56 95 ARG A O 1
ATOM 754 N N . TYR A 1 96 ? 1.863 5.996 13.771 1.00 92.19 96 TYR A N 1
ATOM 755 C CA . TYR A 1 96 ? 0.953 6.950 13.112 1.00 92.19 96 TYR A CA 1
ATOM 756 C C . TYR A 1 96 ? 1.579 7.725 11.944 1.00 92.19 96 TYR A C 1
ATOM 758 O O . TYR A 1 96 ? 0.950 7.851 10.896 1.00 92.19 96 TYR A O 1
ATOM 766 N N . HIS A 1 97 ? 2.824 8.200 12.071 1.00 91.69 97 HIS A N 1
ATOM 767 C CA . HIS A 1 97 ? 3.510 8.903 10.979 1.00 91.69 97 HIS A CA 1
ATOM 768 C C . HIS A 1 97 ? 3.731 8.017 9.751 1.00 91.69 97 HIS A C 1
ATOM 770 O O . HIS A 1 97 ? 3.370 8.399 8.638 1.00 91.69 97 HIS A O 1
ATOM 776 N N . CYS A 1 98 ? 4.289 6.820 9.954 1.00 93.94 98 CYS A N 1
ATOM 777 C CA . CYS A 1 98 ? 4.527 5.863 8.877 1.00 93.94 98 CYS A CA 1
ATOM 778 C C . CYS A 1 98 ? 3.209 5.444 8.214 1.00 93.94 98 CYS A C 1
ATOM 780 O O . CYS A 1 98 ? 3.109 5.424 6.988 1.00 93.94 98 CYS A O 1
ATOM 782 N N . MET A 1 99 ? 2.180 5.185 9.021 1.00 93.88 99 MET A N 1
ATOM 783 C CA . MET A 1 99 ? 0.843 4.856 8.537 1.00 93.88 99 MET A CA 1
ATOM 784 C C . MET A 1 99 ? 0.228 6.001 7.728 1.00 93.88 99 MET A C 1
ATOM 786 O O . MET A 1 99 ? -0.296 5.764 6.643 1.00 93.88 99 MET A O 1
ATOM 790 N N . GLY A 1 100 ? 0.361 7.245 8.194 1.00 94.12 100 GLY A N 1
ATOM 791 C CA . GLY A 1 100 ? -0.089 8.431 7.470 1.00 94.12 100 GLY A CA 1
ATOM 792 C C . GLY A 1 100 ? 0.573 8.581 6.097 1.00 94.12 100 GLY A C 1
ATOM 793 O O . GLY A 1 100 ? -0.112 8.882 5.126 1.00 94.12 100 GLY A O 1
ATOM 794 N N . GLU A 1 101 ? 1.877 8.327 5.979 1.00 95.19 101 GLU A N 1
ATOM 795 C CA . GLU A 1 101 ? 2.575 8.379 4.684 1.00 95.19 101 GLU A CA 1
ATOM 796 C C . GLU A 1 101 ? 2.188 7.218 3.752 1.00 95.19 101 GLU A C 1
ATOM 798 O O . GLU A 1 101 ? 2.130 7.396 2.533 1.00 95.19 101 GLU A O 1
ATOM 803 N N . LEU A 1 102 ? 1.878 6.036 4.298 1.00 96.44 102 LEU A N 1
ATOM 804 C CA . LEU A 1 102 ? 1.323 4.929 3.513 1.00 96.44 102 LEU A CA 1
ATOM 805 C C . LEU A 1 102 ? -0.092 5.244 3.008 1.00 96.44 102 LEU A C 1
ATOM 807 O O . LEU A 1 102 ? -0.400 4.930 1.858 1.00 96.44 102 LEU A O 1
ATOM 811 N N . LEU A 1 103 ? -0.931 5.883 3.828 1.00 96.75 103 LEU A N 1
ATOM 812 C CA . LEU A 1 103 ? -2.273 6.324 3.435 1.00 96.75 103 LEU A CA 1
ATOM 813 C C . LEU A 1 103 ? -2.212 7.421 2.361 1.00 96.75 103 LEU A C 1
ATOM 815 O O . LEU A 1 103 ? -2.909 7.303 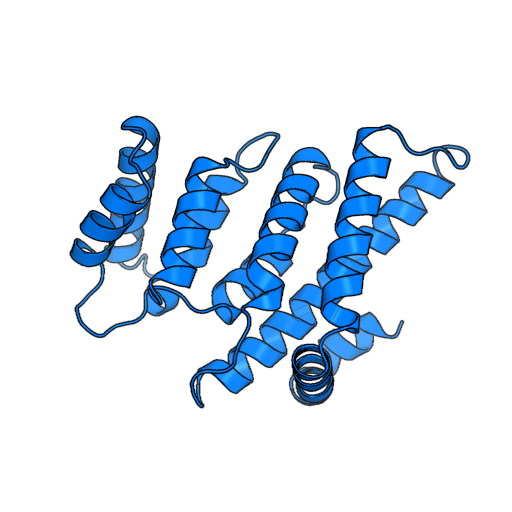1.357 1.00 96.75 103 LEU A O 1
ATOM 819 N N . ASP A 1 104 ? -1.319 8.409 2.491 1.00 96.12 104 ASP A N 1
ATOM 820 C CA . ASP A 1 104 ? -1.079 9.412 1.436 1.00 96.12 104 ASP A CA 1
ATOM 821 C C . ASP A 1 104 ? -0.609 8.766 0.131 1.00 96.12 104 ASP A C 1
ATOM 823 O O . ASP A 1 104 ? -0.993 9.166 -0.970 1.00 96.12 104 ASP A O 1
ATOM 827 N N . PHE A 1 105 ? 0.265 7.765 0.232 1.00 96.81 105 PHE A N 1
ATOM 828 C CA . PHE A 1 105 ? 0.725 7.031 -0.935 1.00 96.81 105 PHE A CA 1
ATOM 829 C C . PHE A 1 105 ? -0.424 6.254 -1.594 1.00 96.81 105 PHE A C 1
ATOM 831 O O . PHE A 1 105 ? -0.568 6.304 -2.818 1.00 96.81 105 PHE A O 1
ATOM 838 N N . LEU A 1 106 ? -1.264 5.575 -0.803 1.00 96.94 106 LEU A N 1
ATOM 839 C CA . LEU A 1 106 ? -2.460 4.879 -1.289 1.00 96.94 106 LEU A CA 1
ATOM 840 C C . LEU A 1 106 ? -3.425 5.840 -1.983 1.00 96.94 106 LEU A C 1
ATOM 842 O O . LEU A 1 106 ? -3.865 5.560 -3.097 1.00 96.94 106 LEU A O 1
ATOM 846 N N . GLU A 1 107 ? -3.704 6.986 -1.367 1.00 95.44 107 GLU A N 1
ATOM 847 C CA . GLU A 1 107 ? -4.597 8.029 -1.879 1.00 95.44 107 GLU A CA 1
ATOM 848 C C . GLU A 1 107 ? -4.182 8.510 -3.282 1.00 95.44 107 GLU A C 1
ATOM 850 O O . GLU A 1 107 ? -5.044 8.771 -4.130 1.00 95.44 107 GLU A O 1
ATOM 855 N N . GLN A 1 108 ? -2.876 8.522 -3.570 1.00 95.00 108 GLN A N 1
ATOM 856 C CA . GLN A 1 108 ? -2.320 8.876 -4.879 1.00 95.00 108 GLN A CA 1
ATOM 857 C C . GLN A 1 108 ? -2.424 7.769 -5.936 1.00 95.00 108 GLN A C 1
ATOM 859 O O . GLN A 1 108 ? -2.504 8.086 -7.125 1.00 95.00 108 GLN A O 1
ATOM 864 N N . ILE A 1 109 ? -2.372 6.490 -5.549 1.00 94.88 109 ILE A N 1
ATOM 865 C CA . ILE A 1 109 ? -2.350 5.371 -6.510 1.00 94.88 109 ILE A CA 1
ATOM 866 C C . ILE A 1 109 ? -3.721 4.726 -6.715 1.00 94.88 109 ILE A C 1
ATOM 868 O O . ILE A 1 109 ? -3.954 4.128 -7.765 1.00 94.88 109 ILE A O 1
ATOM 872 N N . ILE A 1 110 ? -4.638 4.854 -5.751 1.00 92.88 110 ILE A N 1
ATOM 873 C CA . ILE A 1 110 ? -5.884 4.079 -5.728 1.00 92.88 110 ILE A CA 1
ATOM 874 C C . ILE A 1 110 ? -6.786 4.370 -6.934 1.00 92.88 110 ILE A C 1
ATOM 876 O O . ILE A 1 110 ? -7.390 3.457 -7.491 1.00 92.88 110 ILE A O 1
ATOM 880 N N . GLY A 1 111 ? -6.801 5.617 -7.416 1.00 89.88 111 GLY A N 1
ATOM 881 C CA . GLY A 1 111 ? -7.567 6.008 -8.604 1.00 89.88 111 GLY A CA 1
ATOM 882 C C . GLY A 1 111 ? -7.032 5.430 -9.922 1.00 89.88 111 GLY A C 1
ATOM 883 O O . GLY A 1 111 ? -7.763 5.384 -10.906 1.00 89.88 111 GLY A O 1
ATOM 884 N N . GLY A 1 112 ? -5.772 4.979 -9.955 1.00 88.94 112 GLY A N 1
ATOM 885 C CA . GLY A 1 112 ? -5.139 4.364 -11.129 1.00 88.94 112 GLY A CA 1
ATOM 886 C C . GLY A 1 112 ? -5.227 2.835 -11.166 1.00 88.94 112 GLY A C 1
ATOM 887 O O . GLY A 1 112 ? -4.766 2.213 -12.132 1.00 88.94 112 GLY A O 1
ATOM 888 N N . VAL A 1 113 ? -5.804 2.221 -10.128 1.00 91.62 113 VAL A N 1
ATOM 889 C CA . VAL A 1 113 ? -5.923 0.767 -10.013 1.00 91.62 113 VAL A CA 1
ATOM 890 C C . VAL A 1 113 ? -6.853 0.243 -11.103 1.00 91.62 113 VAL A C 1
ATOM 892 O O . VAL A 1 113 ? -8.012 0.631 -11.212 1.00 91.62 113 VAL A O 1
ATOM 895 N N . THR A 1 114 ? -6.325 -0.662 -11.919 1.00 85.06 114 THR A N 1
ATOM 896 C CA . THR A 1 114 ? -7.015 -1.283 -13.054 1.00 85.06 114 THR A CA 1
ATOM 897 C C . THR A 1 114 ? -6.624 -2.758 -13.133 1.00 85.06 114 THR A C 1
ATOM 899 O O . THR A 1 114 ? -5.525 -3.116 -12.718 1.00 85.06 114 THR A O 1
ATOM 902 N N . CYS A 1 115 ? -7.498 -3.609 -13.677 1.00 81.38 115 CYS A N 1
ATOM 903 C CA . CYS A 1 115 ? -7.148 -4.984 -14.054 1.00 81.38 115 CYS A CA 1
ATOM 904 C C . CYS A 1 115 ? -6.642 -4.986 -15.499 1.00 81.38 115 CYS A C 1
ATOM 906 O O . CYS A 1 115 ? -7.405 -4.650 -16.406 1.00 81.38 115 CYS A O 1
ATOM 908 N N . ARG A 1 116 ? -5.382 -5.367 -15.743 1.00 71.75 116 ARG A N 1
ATOM 909 C CA . ARG A 1 116 ? -4.791 -5.376 -17.095 1.00 71.75 116 ARG A CA 1
ATOM 910 C C . ARG A 1 116 ? -4.579 -6.776 -17.670 1.00 71.75 116 ARG A C 1
ATOM 912 O O . ARG A 1 116 ? -4.143 -6.897 -18.813 1.00 71.75 116 ARG A O 1
ATOM 919 N N . GLY A 1 117 ? -4.922 -7.836 -16.934 1.00 70.88 117 GLY A N 1
ATOM 920 C CA . GLY A 1 117 ? -4.899 -9.200 -17.463 1.00 70.88 117 GLY A CA 1
ATOM 921 C C . GLY A 1 117 ? -5.451 -10.267 -16.519 1.00 70.88 117 GLY A C 1
ATOM 922 O O . GLY A 1 117 ? -5.579 -10.056 -15.318 1.00 70.88 117 GLY A O 1
ATOM 923 N N . LYS A 1 118 ? -5.703 -11.463 -17.069 1.00 69.62 118 LYS A N 1
ATOM 924 C CA . LYS A 1 118 ? -6.344 -12.592 -16.363 1.00 69.62 118 LYS A CA 1
ATOM 925 C C . LYS A 1 118 ? -5.630 -13.043 -15.085 1.00 69.62 118 LYS A C 1
ATOM 927 O O . LYS A 1 118 ? -6.277 -13.437 -14.127 1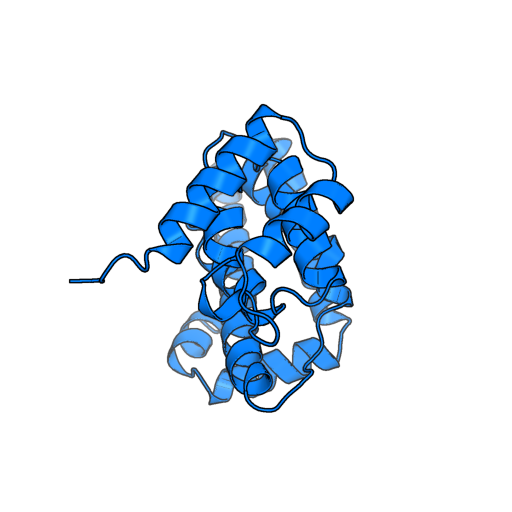.00 69.62 118 LYS A O 1
ATOM 932 N N . GLN A 1 119 ? -4.295 -13.025 -15.066 1.00 71.00 119 GLN A N 1
ATOM 933 C CA . GLN A 1 119 ? -3.537 -13.396 -13.862 1.00 71.00 119 GLN A CA 1
ATOM 934 C C . GLN A 1 119 ? -3.579 -12.303 -12.785 1.00 71.00 119 GLN A C 1
ATOM 936 O O . GLN A 1 119 ? -3.422 -12.602 -11.605 1.00 71.00 119 GLN A O 1
ATOM 941 N N . GLU A 1 120 ? -3.791 -11.047 -13.184 1.00 75.75 120 GLU A N 1
ATOM 942 C CA . GLU A 1 120 ? -3.890 -9.911 -12.268 1.00 75.75 120 GLU A CA 1
ATOM 943 C C . GLU A 1 120 ? -5.275 -9.837 -11.619 1.00 75.75 120 GLU A C 1
ATOM 945 O O . GLU A 1 120 ? -5.356 -9.442 -10.465 1.00 75.75 120 GLU A O 1
ATOM 950 N N . GLU A 1 121 ? -6.337 -10.280 -12.305 1.00 77.19 121 GLU A N 1
ATOM 951 C CA . GLU A 1 121 ? -7.718 -10.263 -11.793 1.00 77.19 121 GLU A CA 1
ATOM 952 C C . GLU A 1 121 ? -7.834 -10.924 -10.412 1.00 77.19 121 GLU A C 1
ATOM 954 O O . GLU A 1 121 ? -8.176 -10.242 -9.448 1.00 77.19 121 GLU A O 1
ATOM 959 N N . GLY A 1 122 ? -7.451 -12.201 -10.287 1.00 83.00 122 GLY A N 1
ATOM 960 C CA . GLY A 1 122 ? -7.522 -12.930 -9.010 1.00 83.00 122 GLY A CA 1
ATOM 961 C C . GLY A 1 122 ? -6.478 -12.494 -7.970 1.00 83.00 122 GLY A C 1
ATOM 962 O O . GLY A 1 122 ? -6.602 -12.769 -6.776 1.00 83.00 122 GLY A O 1
ATOM 963 N N . ALA A 1 123 ? -5.402 -11.829 -8.397 1.00 89.62 123 ALA A N 1
ATOM 964 C CA . ALA A 1 123 ? -4.437 -11.250 -7.466 1.00 89.62 123 ALA A CA 1
ATOM 965 C C . ALA A 1 123 ? -4.961 -9.929 -6.886 1.00 89.62 123 ALA A C 1
ATOM 967 O O . ALA A 1 123 ? -4.764 -9.658 -5.699 1.00 89.62 123 ALA A O 1
ATOM 968 N N . LEU A 1 124 ? -5.623 -9.118 -7.715 1.00 93.12 124 LEU A N 1
ATOM 969 C CA . LEU A 1 124 ? -6.127 -7.804 -7.350 1.00 93.12 124 LEU A CA 1
ATOM 970 C C . LEU A 1 124 ? -7.325 -7.898 -6.413 1.00 93.12 124 LEU A C 1
ATOM 972 O O . LEU A 1 124 ? -7.354 -7.170 -5.430 1.00 93.12 124 LEU A O 1
ATOM 976 N N . THR A 1 125 ? -8.270 -8.799 -6.669 1.00 93.06 125 THR A N 1
ATOM 977 C CA . THR A 1 125 ? -9.416 -9.092 -5.786 1.00 93.06 125 THR A CA 1
ATOM 978 C C . THR A 1 125 ? -8.969 -9.395 -4.358 1.00 93.06 125 THR A C 1
ATOM 980 O O . THR A 1 125 ? -9.405 -8.733 -3.416 1.00 93.06 125 THR A O 1
ATOM 983 N N . LYS A 1 126 ? -8.023 -10.326 -4.193 1.00 92.31 126 LYS A N 1
ATOM 984 C CA . LYS A 1 126 ? -7.455 -10.694 -2.885 1.00 92.31 126 LYS A CA 1
ATOM 985 C C . LYS A 1 126 ? -6.674 -9.551 -2.251 1.00 92.31 126 LYS A C 1
ATOM 987 O O . LYS A 1 126 ? -6.799 -9.305 -1.056 1.00 92.31 126 LYS A O 1
ATOM 992 N N . ALA A 1 127 ? -5.866 -8.845 -3.043 1.00 94.81 127 ALA A N 1
ATOM 993 C CA . ALA A 1 127 ? -5.105 -7.697 -2.561 1.00 94.81 127 ALA A CA 1
ATOM 994 C C . ALA A 1 127 ? -6.018 -6.554 -2.099 1.00 94.81 127 ALA A C 1
ATOM 996 O O . ALA A 1 127 ? -5.737 -5.921 -1.087 1.00 94.81 127 ALA A O 1
ATOM 997 N N . MET A 1 128 ? -7.113 -6.313 -2.819 1.00 95.06 128 MET A N 1
ATOM 998 C CA . MET A 1 128 ? -8.095 -5.289 -2.493 1.00 95.06 128 MET A CA 1
ATOM 999 C C . MET A 1 128 ? -8.884 -5.659 -1.240 1.00 95.06 128 MET A C 1
ATOM 1001 O O . MET A 1 128 ? -9.072 -4.812 -0.375 1.00 95.06 128 MET A O 1
ATOM 1005 N N . LEU A 1 129 ? -9.296 -6.921 -1.097 1.00 94.69 129 LEU A N 1
ATOM 1006 C CA . LEU A 1 129 ? -9.976 -7.380 0.113 1.00 94.69 129 LEU A CA 1
ATOM 1007 C C . LEU A 1 129 ? -9.074 -7.246 1.350 1.00 94.69 129 LEU A C 1
ATOM 1009 O O . LEU A 1 129 ? -9.510 -6.723 2.372 1.00 94.69 129 LEU A O 1
ATOM 1013 N N . ALA A 1 130 ? -7.803 -7.642 1.230 1.00 95.62 130 ALA A N 1
ATOM 1014 C CA . ALA A 1 130 ? -6.808 -7.452 2.284 1.00 95.62 130 ALA A CA 1
ATOM 1015 C C . ALA A 1 130 ? -6.574 -5.973 2.606 1.00 95.62 130 ALA A C 1
ATOM 1017 O O . ALA A 1 130 ? -6.460 -5.619 3.775 1.00 95.62 130 ALA A O 1
ATOM 1018 N N . LEU A 1 131 ? -6.543 -5.104 1.591 1.00 96.50 131 LEU A N 1
ATOM 1019 C CA . LEU A 1 131 ? -6.435 -3.664 1.797 1.00 96.50 131 LEU A CA 1
ATOM 1020 C C . LEU A 1 131 ? -7.633 -3.122 2.577 1.00 96.50 131 LEU A C 1
ATOM 1022 O O . LEU A 1 131 ? -7.432 -2.403 3.546 1.00 96.50 131 LEU A O 1
ATOM 1026 N N . VAL A 1 132 ? -8.862 -3.466 2.183 1.00 95.94 132 VAL A N 1
ATOM 1027 C CA . VAL A 1 132 ? -10.070 -3.012 2.889 1.00 95.94 132 VAL A CA 1
ATOM 1028 C C . VAL A 1 132 ? -10.061 -3.506 4.332 1.00 95.94 132 VAL A C 1
ATOM 1030 O O . VAL A 1 132 ? -10.334 -2.721 5.232 1.00 95.94 132 VAL A O 1
ATOM 1033 N N . TYR A 1 133 ? -9.676 -4.762 4.570 1.00 95.38 133 TYR A N 1
ATOM 1034 C CA . TYR A 1 133 ? -9.520 -5.288 5.926 1.00 95.38 133 TYR A CA 1
ATOM 1035 C C . TYR A 1 133 ? -8.507 -4.490 6.742 1.00 95.38 133 TYR A C 1
ATOM 1037 O O . TYR A 1 133 ? -8.822 -4.049 7.842 1.00 95.38 133 TYR A O 1
ATOM 1045 N N . TRP A 1 134 ? -7.339 -4.208 6.172 1.00 96.56 134 TRP A N 1
ATOM 1046 C CA . TRP A 1 134 ? -6.329 -3.381 6.820 1.00 96.56 134 TRP A CA 1
ATOM 1047 C C . TRP A 1 134 ? -6.838 -1.964 7.135 1.00 96.56 134 TRP A C 1
ATOM 1049 O O . TRP A 1 134 ? -6.640 -1.479 8.242 1.00 96.56 134 TRP A O 1
ATOM 1059 N N . LEU A 1 135 ? -7.569 -1.318 6.218 1.00 96.69 135 LEU A N 1
ATOM 1060 C CA . LEU A 1 135 ? -8.184 -0.006 6.470 1.00 96.69 135 LEU A CA 1
ATOM 1061 C C . LEU A 1 135 ? -9.203 -0.056 7.622 1.00 96.69 135 LEU A C 1
ATOM 1063 O O . LEU A 1 135 ? -9.251 0.869 8.433 1.00 96.69 135 LEU A O 1
ATOM 1067 N N . MET A 1 136 ? -9.976 -1.140 7.730 1.00 94.50 136 MET A N 1
ATOM 1068 C CA . MET A 1 136 ? -10.902 -1.350 8.848 1.00 94.50 136 MET A CA 1
ATOM 1069 C C . MET A 1 136 ? -10.162 -1.560 10.174 1.00 94.50 136 MET A C 1
ATOM 1071 O O . MET A 1 136 ? -10.572 -0.984 11.175 1.00 94.50 136 MET A O 1
ATOM 1075 N N . GLN A 1 137 ? -9.044 -2.293 10.181 1.00 95.12 137 GLN A N 1
ATOM 1076 C CA . GLN A 1 137 ? -8.206 -2.455 11.379 1.00 95.12 137 GLN A CA 1
ATOM 1077 C C . GLN A 1 137 ? -7.621 -1.121 11.860 1.00 95.12 137 GLN A C 1
ATOM 1079 O O . GLN A 1 137 ? -7.567 -0.864 13.060 1.00 95.12 137 GLN A O 1
ATOM 1084 N N . ILE A 1 138 ? -7.213 -0.241 10.938 1.00 95.50 138 ILE A N 1
ATOM 1085 C CA . ILE A 1 138 ? -6.757 1.112 11.293 1.00 95.50 138 ILE A CA 1
ATOM 1086 C C . ILE A 1 138 ? -7.892 1.899 11.952 1.00 95.50 138 ILE A C 1
ATOM 1088 O O . ILE A 1 138 ? -7.670 2.589 12.948 1.00 95.50 138 ILE A O 1
ATOM 1092 N N . TYR A 1 139 ? -9.104 1.801 11.401 1.00 93.94 139 TYR A N 1
ATOM 1093 C CA . TYR A 1 139 ? -10.275 2.475 11.950 1.00 93.94 139 TYR A CA 1
ATOM 1094 C C . TYR A 1 139 ? -10.634 1.958 13.349 1.00 93.94 139 TYR A C 1
ATOM 1096 O O . TYR A 1 139 ? -10.833 2.756 14.262 1.00 93.94 139 TYR A O 1
ATOM 1104 N N . GLU A 1 140 ? -10.671 0.637 13.527 1.00 93.62 140 GLU A N 1
ATOM 1105 C CA . GLU A 1 140 ? -10.903 -0.019 14.818 1.00 93.62 140 GLU A CA 1
ATOM 1106 C C . GLU A 1 140 ? -9.881 0.447 15.858 1.00 93.62 140 GLU A C 1
ATOM 1108 O O . GLU A 1 140 ? -10.262 0.954 16.913 1.00 93.62 140 GLU A O 1
ATOM 1113 N N . HIS A 1 141 ? -8.592 0.413 15.515 1.00 93.88 141 HIS A N 1
ATOM 1114 C CA . HIS A 1 141 ? -7.528 0.881 16.399 1.00 93.88 141 HIS A CA 1
ATOM 1115 C C . HIS A 1 141 ? -7.682 2.364 16.774 1.00 93.88 141 HIS A C 1
ATOM 1117 O O . HIS A 1 141 ? -7.495 2.750 17.929 1.00 93.88 141 HIS A O 1
ATOM 1123 N N . ALA A 1 142 ? -8.075 3.216 15.821 1.00 92.81 142 ALA A N 1
ATOM 1124 C CA . ALA A 1 142 ? -8.335 4.626 16.098 1.00 92.81 142 ALA A CA 1
ATOM 1125 C C . ALA A 1 142 ? -9.489 4.825 17.098 1.00 92.81 142 ALA A C 1
ATOM 1127 O O . ALA A 1 142 ? -9.424 5.732 17.932 1.00 92.81 142 ALA A O 1
ATOM 1128 N N . LEU A 1 143 ? -10.529 3.985 17.034 1.00 92.75 143 LEU A N 1
ATOM 1129 C CA . LEU A 1 143 ? -11.655 4.017 17.971 1.00 92.75 143 LEU A CA 1
ATOM 1130 C C . LEU A 1 143 ? -11.263 3.541 19.372 1.00 92.75 143 LEU A C 1
ATOM 1132 O O . LEU A 1 143 ? -11.684 4.161 20.352 1.00 92.75 143 LEU A O 1
ATOM 1136 N N . GLU A 1 144 ? -10.454 2.486 19.478 1.00 92.88 144 GLU A N 1
ATOM 1137 C CA . GLU A 1 144 ? -9.918 2.004 20.760 1.00 92.88 144 GLU A CA 1
ATOM 1138 C C . GLU A 1 144 ? -9.131 3.114 21.460 1.00 92.88 144 GLU A C 1
ATOM 1140 O O . GLU A 1 144 ? -9.464 3.520 22.575 1.00 92.88 144 GLU A O 1
ATOM 1145 N N . VAL A 1 145 ? -8.172 3.705 20.744 1.00 91.69 145 VAL A N 1
ATOM 1146 C CA . VAL A 1 145 ? -7.339 4.807 21.239 1.00 91.69 145 VAL A CA 1
ATOM 1147 C C . VAL A 1 145 ? -8.184 6.026 21.619 1.00 91.69 145 VAL A C 1
ATOM 1149 O O . VAL A 1 145 ? -7.921 6.676 22.632 1.00 91.69 145 VAL A O 1
ATOM 1152 N N . PHE A 1 146 ? -9.222 6.345 20.841 1.00 92.31 146 PHE A N 1
ATOM 1153 C CA . PHE A 1 146 ? -10.153 7.426 21.166 1.00 92.31 146 PHE A CA 1
ATOM 1154 C C . PHE A 1 146 ? -10.933 7.154 22.458 1.00 92.31 146 PHE A C 1
ATOM 1156 O O . PHE A 1 146 ? -11.120 8.061 23.274 1.00 92.31 146 PHE A O 1
ATOM 1163 N N . SER A 1 147 ? -11.392 5.917 22.651 1.00 91.38 147 SER A N 1
ATOM 1164 C CA . SER A 1 147 ? -12.124 5.505 23.849 1.00 91.38 147 SER A CA 1
ATOM 1165 C C . SER A 1 147 ? -11.235 5.552 25.094 1.00 91.38 147 SER A C 1
ATOM 1167 O O . SER A 1 147 ? -11.661 6.061 26.132 1.00 91.38 147 SER A O 1
ATOM 1169 N N . GLU A 1 148 ? -9.995 5.075 24.987 1.00 91.88 148 GLU A N 1
ATOM 1170 C CA . GLU A 1 148 ? -9.024 5.050 26.087 1.00 91.88 148 GLU A CA 1
ATOM 1171 C C . GLU A 1 148 ? -8.550 6.456 26.487 1.00 91.88 148 GLU A C 1
ATOM 1173 O O . GLU A 1 148 ? -8.416 6.757 27.674 1.00 91.88 148 GLU A O 1
ATOM 1178 N N . ASN A 1 149 ? -8.377 7.359 25.518 1.00 90.00 149 ASN A N 1
ATOM 1179 C CA . ASN A 1 149 ? -7.870 8.715 25.749 1.00 90.00 149 ASN A CA 1
ATOM 1180 C C . ASN A 1 149 ? -8.969 9.741 26.073 1.00 90.00 149 ASN A C 1
ATOM 1182 O O . ASN A 1 149 ? -8.898 10.893 25.645 1.00 90.00 149 ASN A O 1
ATOM 1186 N N . ASN A 1 150 ? -9.999 9.352 26.834 1.00 87.06 150 ASN A N 1
ATOM 1187 C CA . ASN A 1 150 ? -11.106 10.235 27.234 1.00 87.06 150 ASN A CA 1
ATOM 1188 C C . ASN A 1 150 ? -11.763 10.980 26.054 1.00 87.06 150 ASN A C 1
ATOM 1190 O O . ASN A 1 150 ? -12.146 12.145 26.188 1.00 87.06 150 ASN A O 1
ATOM 1194 N N . ARG A 1 151 ? -11.922 10.315 24.901 1.00 87.19 151 ARG A N 1
ATOM 1195 C CA . ARG A 1 151 ? -12.514 10.896 23.682 1.00 87.19 151 ARG A CA 1
ATOM 1196 C C . ARG A 1 151 ? -11.701 12.054 23.099 1.00 87.19 151 ARG A C 1
ATOM 1198 O O . ARG A 1 151 ? -12.268 13.010 22.566 1.00 87.19 151 ARG A O 1
ATOM 1205 N N . ALA A 1 152 ? -10.377 11.959 23.175 1.00 89.44 152 ALA A N 1
ATOM 1206 C CA . ALA A 1 152 ? -9.462 12.886 22.529 1.00 89.44 152 ALA A CA 1
ATOM 1207 C C . ALA A 1 152 ? -8.408 12.128 21.714 1.00 89.44 152 ALA A C 1
ATOM 1209 O O . ALA A 1 152 ? -7.786 11.186 22.196 1.00 89.44 152 ALA A O 1
ATOM 1210 N N . LEU A 1 153 ? -8.195 12.575 20.477 1.00 90.19 153 LEU A N 1
ATOM 1211 C CA . LEU A 1 153 ? -7.067 12.161 19.645 1.00 90.19 153 LEU A CA 1
ATOM 1212 C C . LEU A 1 153 ? -6.019 13.270 19.641 1.00 90.19 153 LEU A C 1
ATOM 1214 O O . LEU A 1 153 ? -6.371 14.452 19.583 1.00 90.19 153 LEU A O 1
ATOM 1218 N N . ASN A 1 154 ? -4.743 12.897 19.655 1.00 91.38 154 ASN A N 1
ATOM 1219 C CA . ASN A 1 154 ? -3.655 13.841 19.410 1.00 91.38 154 ASN A CA 1
ATOM 1220 C C . ASN A 1 154 ? -3.604 14.256 17.921 1.00 91.38 154 ASN A C 1
ATOM 1222 O O . ASN A 1 154 ? -4.280 13.671 17.074 1.00 91.38 154 ASN A O 1
ATOM 1226 N N . SER A 1 155 ? -2.796 15.264 17.587 1.00 90.94 155 SER A N 1
ATOM 1227 C CA . SER A 1 155 ? -2.730 15.805 16.221 1.00 90.94 155 SER A CA 1
ATOM 1228 C C . SER A 1 155 ? -2.310 14.773 15.163 1.00 90.94 155 SER A C 1
ATOM 1230 O O . SER A 1 155 ? -2.787 14.825 14.032 1.00 90.94 155 SER A O 1
ATOM 1232 N N . GLU A 1 156 ? -1.436 13.825 15.511 1.00 90.06 156 GLU A N 1
ATOM 1233 C CA . GLU A 1 156 ? -0.955 12.785 14.587 1.00 90.06 156 GLU A CA 1
ATOM 1234 C C . GLU A 1 156 ? -2.040 11.746 14.285 1.00 90.06 156 GLU A C 1
ATOM 1236 O O . GLU A 1 156 ? -2.248 11.373 13.130 1.00 90.06 156 GLU A O 1
ATOM 1241 N N . GLN A 1 157 ? -2.766 11.319 15.317 1.00 91.81 157 GLN A N 1
ATOM 1242 C CA . GLN A 1 157 ? -3.899 10.404 15.213 1.00 91.81 157 GLN A CA 1
ATOM 1243 C C . GLN A 1 157 ? -5.038 11.027 14.405 1.00 91.81 157 GLN A C 1
ATOM 1245 O O . GLN A 1 157 ? -5.598 10.364 13.536 1.00 91.81 157 GLN A O 1
ATOM 1250 N N . GLN A 1 158 ? -5.348 12.308 14.641 1.00 92.62 158 GLN A N 1
ATOM 1251 C CA . GLN A 1 158 ? -6.363 13.033 13.868 1.00 92.62 158 GLN A CA 1
ATOM 1252 C C . GLN A 1 158 ? -6.015 13.065 12.377 1.00 92.62 158 GLN A C 1
ATOM 1254 O O . GLN A 1 158 ? -6.850 12.713 11.547 1.00 92.62 158 GLN A O 1
ATOM 1259 N N . LEU A 1 159 ? -4.767 13.412 12.045 1.00 93.75 159 LEU A N 1
ATOM 1260 C CA . LEU A 1 159 ? -4.298 13.447 10.660 1.00 93.75 159 LEU A CA 1
ATOM 1261 C C . LEU A 1 159 ? -4.357 12.063 9.996 1.00 93.75 159 LEU A C 1
ATOM 1263 O O . LEU A 1 159 ? -4.710 11.946 8.826 1.00 93.75 159 LEU A O 1
ATOM 1267 N N . MET A 1 160 ? -4.007 11.005 10.729 1.00 94.75 160 MET A N 1
ATOM 1268 C CA . MET A 1 160 ? -4.095 9.634 10.226 1.00 94.75 160 MET A CA 1
ATOM 1269 C C . MET A 1 160 ? -5.548 9.248 9.905 1.00 94.75 160 MET A C 1
ATOM 1271 O O . MET A 1 160 ? -5.805 8.721 8.822 1.00 94.75 160 MET A O 1
ATOM 1275 N N . VAL A 1 161 ? -6.499 9.568 10.790 1.00 95.06 161 VAL A N 1
ATOM 1276 C CA . VAL A 1 161 ? -7.932 9.291 10.579 1.00 95.06 161 VAL A CA 1
ATOM 1277 C C . VAL A 1 161 ? -8.490 10.080 9.393 1.00 95.06 161 VAL A C 1
ATOM 1279 O O . VAL A 1 161 ? -9.261 9.532 8.606 1.00 95.06 161 VAL A O 1
ATOM 1282 N N . GLU A 1 162 ? -8.079 11.337 9.215 1.00 95.56 162 GLU A N 1
ATOM 1283 C CA . GLU A 1 162 ? -8.458 12.144 8.048 1.00 95.56 162 GLU A CA 1
ATOM 1284 C C . GLU A 1 162 ? -7.994 11.484 6.741 1.00 95.56 162 GLU A C 1
ATOM 1286 O O . GLU A 1 162 ? -8.792 11.266 5.827 1.00 95.56 162 GLU A O 1
ATOM 1291 N N . LYS A 1 163 ? -6.722 11.071 6.677 1.00 95.94 163 LYS A N 1
ATOM 1292 C CA . LYS A 1 163 ? -6.152 10.381 5.509 1.00 95.94 163 LYS A CA 1
ATOM 1293 C C . LYS A 1 163 ? -6.820 9.039 5.237 1.00 95.94 163 LYS A C 1
ATOM 1295 O O . LYS A 1 163 ? -7.071 8.701 4.080 1.00 95.94 163 LYS A O 1
ATOM 1300 N N . LEU A 1 164 ? -7.139 8.287 6.290 1.00 97.06 164 LEU A N 1
ATOM 1301 C CA . LEU A 1 164 ? -7.913 7.053 6.184 1.00 97.06 164 LEU A CA 1
ATOM 1302 C C . LEU A 1 164 ? -9.277 7.328 5.540 1.00 97.06 164 LEU A C 1
ATOM 1304 O O . LEU A 1 164 ? -9.653 6.637 4.593 1.00 97.06 164 LEU A O 1
ATOM 1308 N N . GLY A 1 165 ? -9.973 8.370 6.004 1.00 96.38 165 GLY A N 1
ATOM 1309 C CA . GLY A 1 165 ? -11.244 8.823 5.443 1.00 96.38 165 GLY A CA 1
ATOM 1310 C C . GLY A 1 165 ? -11.154 9.119 3.946 1.00 96.38 165 GLY A C 1
ATOM 1311 O O . GLY A 1 165 ? -11.970 8.609 3.183 1.00 96.38 165 GLY A O 1
ATOM 1312 N N . LEU A 1 166 ? -10.120 9.845 3.508 1.00 96.69 166 LEU A N 1
ATOM 1313 C CA . LEU A 1 166 ? -9.896 10.162 2.090 1.00 96.69 166 LEU A CA 1
ATOM 1314 C C . LEU A 1 166 ? -9.678 8.909 1.225 1.00 96.69 166 LEU A C 1
ATOM 1316 O O . LEU A 1 166 ? -10.217 8.806 0.120 1.00 96.69 166 LEU A O 1
ATOM 1320 N N . VAL A 1 167 ? -8.902 7.935 1.713 1.00 97.06 167 VAL A N 1
ATOM 1321 C CA . VAL A 1 167 ? -8.671 6.670 0.990 1.00 97.06 167 VAL A CA 1
ATOM 1322 C C . VAL A 1 167 ? -9.970 5.871 0.872 1.00 97.06 167 VAL A C 1
ATOM 1324 O O . VAL A 1 167 ? -10.298 5.387 -0.216 1.00 97.06 167 VAL A O 1
ATOM 1327 N N . VAL A 1 168 ? -10.722 5.752 1.969 1.00 96.31 168 VAL A N 1
ATOM 1328 C CA . VAL A 1 168 ? -12.007 5.037 2.003 1.00 96.31 168 VAL A CA 1
ATOM 1329 C C . VAL A 1 168 ? -13.041 5.723 1.111 1.00 96.31 168 VAL A C 1
ATOM 1331 O O . VAL A 1 168 ? -13.746 5.044 0.365 1.00 96.31 168 VAL A O 1
ATOM 1334 N N . GLU A 1 169 ? -13.096 7.054 1.114 1.00 95.88 169 GLU A N 1
ATOM 1335 C CA . GLU A 1 169 ? -13.977 7.827 0.239 1.00 95.88 169 GLU A CA 1
ATOM 1336 C C . GLU A 1 169 ? -13.677 7.547 -1.241 1.00 95.88 169 GLU A C 1
ATOM 1338 O O . GLU A 1 169 ? -14.588 7.205 -2.000 1.00 95.88 169 GLU A O 1
ATOM 1343 N N . LYS A 1 170 ? -12.402 7.595 -1.656 1.00 95.00 170 LYS A N 1
ATOM 1344 C CA . LYS A 1 170 ? -12.011 7.276 -3.042 1.00 95.00 170 LYS A CA 1
ATOM 1345 C C . LYS A 1 170 ? -12.350 5.839 -3.437 1.00 95.00 170 LYS A C 1
ATOM 1347 O O . LYS A 1 170 ? -12.762 5.599 -4.574 1.00 95.00 170 LYS A O 1
ATOM 1352 N N . LEU A 1 171 ? -12.182 4.885 -2.519 1.00 95.00 171 LEU A N 1
ATOM 1353 C CA . LEU A 1 171 ? -12.591 3.494 -2.731 1.00 95.00 171 LEU A CA 1
ATOM 1354 C C . LEU A 1 171 ? -14.104 3.393 -2.954 1.00 95.00 171 LEU A C 1
ATOM 1356 O O . LEU A 1 171 ? -14.536 2.773 -3.925 1.00 95.00 171 LEU A O 1
ATOM 1360 N N . ALA A 1 172 ? -14.896 4.041 -2.097 1.00 94.06 172 ALA A N 1
ATOM 1361 C CA . ALA A 1 172 ? -16.356 4.016 -2.148 1.00 94.06 172 ALA A CA 1
ATOM 1362 C C . ALA A 1 172 ? -16.936 4.728 -3.382 1.00 94.06 172 ALA A C 1
ATOM 1364 O O . ALA A 1 172 ? -17.978 4.328 -3.899 1.00 94.06 172 ALA A O 1
ATOM 1365 N N . GLN A 1 173 ? -16.261 5.759 -3.892 1.00 95.44 173 GLN A N 1
ATOM 1366 C CA . GLN A 1 173 ? -16.676 6.461 -5.110 1.00 95.44 173 GLN A CA 1
ATOM 1367 C C . GLN A 1 173 ? -16.392 5.657 -6.391 1.00 95.44 173 GLN A C 1
ATOM 1369 O O . GLN A 1 173 ? -16.992 5.920 -7.437 1.00 95.44 173 GLN A O 1
ATOM 1374 N N . SER A 1 174 ? -15.507 4.656 -6.337 1.00 95.31 174 SER A N 1
ATOM 1375 C CA . SER A 1 174 ? -15.124 3.866 -7.506 1.00 95.31 174 SER A CA 1
ATOM 1376 C C . SER A 1 174 ? -15.951 2.589 -7.645 1.00 95.31 174 SER A C 1
ATOM 1378 O O . SER A 1 174 ? -15.702 1.582 -6.983 1.00 95.31 174 SER A O 1
ATOM 1380 N N . GLN A 1 175 ? -16.883 2.588 -8.603 1.00 94.81 175 GLN A N 1
ATOM 1381 C CA . GLN A 1 175 ? -17.681 1.402 -8.952 1.00 94.81 175 GLN A CA 1
ATOM 1382 C C . GLN A 1 175 ? -16.813 0.194 -9.329 1.00 94.81 175 GLN A C 1
ATOM 1384 O O . GLN A 1 175 ? -17.148 -0.944 -9.007 1.00 94.81 175 GLN A O 1
ATOM 1389 N N . PHE A 1 176 ? -15.672 0.438 -9.982 1.00 94.44 176 PHE A N 1
ATOM 1390 C CA . PHE A 1 176 ? -14.730 -0.620 -10.328 1.00 94.44 176 PHE A CA 1
ATOM 1391 C C . PHE A 1 176 ? -14.131 -1.269 -9.076 1.00 94.44 176 PHE A C 1
ATOM 1393 O O . PHE A 1 176 ? -14.173 -2.490 -8.947 1.00 94.44 176 PHE A O 1
ATOM 1400 N N . LEU A 1 177 ? -13.615 -0.471 -8.134 1.00 94.62 177 LEU A N 1
ATOM 1401 C CA . LEU A 1 177 ? -12.971 -1.001 -6.927 1.00 94.62 177 LEU A CA 1
ATOM 1402 C C . LEU A 1 177 ? -13.986 -1.692 -6.016 1.00 94.62 177 LEU A C 1
ATOM 1404 O O . LEU A 1 177 ? -13.696 -2.770 -5.502 1.00 94.62 177 LEU A O 1
ATOM 1408 N N . LEU A 1 178 ? -15.201 -1.148 -5.904 1.00 94.56 178 LEU A N 1
ATOM 1409 C CA . LEU A 1 178 ? -16.311 -1.821 -5.229 1.00 94.56 178 LEU A CA 1
ATOM 1410 C C . LEU A 1 178 ? -16.648 -3.170 -5.878 1.00 94.56 178 LEU A C 1
ATOM 1412 O O . LEU A 1 178 ? -16.840 -4.159 -5.171 1.00 94.56 178 LEU A O 1
ATOM 1416 N N . GLY A 1 179 ? -16.662 -3.240 -7.212 1.00 93.44 179 GLY A N 1
ATOM 1417 C CA . GLY A 1 179 ? -16.832 -4.495 -7.944 1.00 93.44 179 GLY A CA 1
ATOM 1418 C C . GLY A 1 179 ? -15.720 -5.506 -7.646 1.00 93.44 179 GLY A C 1
ATOM 1419 O O . GLY A 1 179 ? -16.003 -6.676 -7.397 1.00 93.44 179 GLY A O 1
ATOM 1420 N N . VAL A 1 180 ? -14.462 -5.057 -7.592 1.00 93.19 180 VAL A N 1
ATOM 1421 C CA . VAL A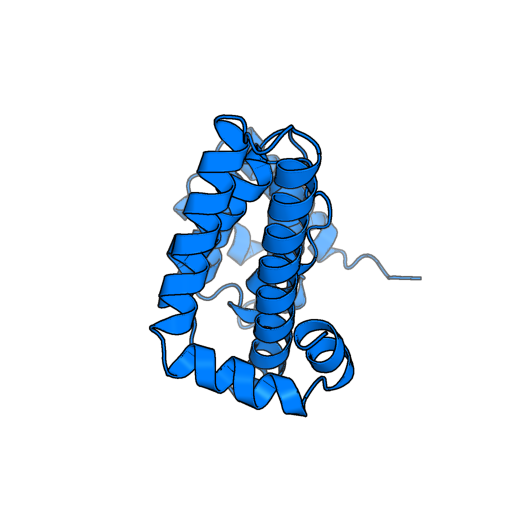 1 180 ? -13.309 -5.903 -7.236 1.00 93.19 180 VAL A CA 1
ATOM 1422 C C . VAL A 1 180 ? -13.433 -6.444 -5.806 1.00 93.19 180 VAL A C 1
ATOM 1424 O O . VAL A 1 180 ? -13.206 -7.633 -5.590 1.00 93.19 180 VAL A O 1
ATOM 1427 N N . VAL A 1 181 ? -13.844 -5.615 -4.840 1.00 92.88 181 VAL A N 1
ATOM 1428 C CA . VAL A 1 181 ? -14.109 -6.052 -3.454 1.00 92.88 181 VAL A CA 1
ATOM 1429 C C . VAL A 1 181 ? -15.255 -7.065 -3.411 1.00 92.88 181 VAL A C 1
ATOM 1431 O O . VAL A 1 181 ? -15.147 -8.095 -2.743 1.00 92.88 181 VAL A O 1
ATOM 1434 N N . TYR A 1 182 ? -16.335 -6.810 -4.154 1.00 92.25 182 TYR A N 1
ATOM 1435 C CA . TYR A 1 182 ? -17.484 -7.710 -4.233 1.00 92.25 182 TYR A CA 1
ATOM 1436 C C . TYR A 1 182 ? -17.108 -9.084 -4.795 1.00 92.25 182 TYR A C 1
ATOM 1438 O O . TYR A 1 182 ? -17.572 -10.098 -4.285 1.00 92.25 182 TYR A O 1
ATOM 1446 N N . VAL A 1 183 ? -16.243 -9.142 -5.810 1.00 92.12 183 VAL A N 1
ATOM 1447 C CA . VAL A 1 183 ? -15.710 -10.416 -6.315 1.00 92.12 183 VAL A CA 1
ATOM 1448 C C . VAL A 1 183 ? -14.774 -11.056 -5.286 1.00 92.12 183 VAL A C 1
ATOM 1450 O O . VAL A 1 183 ? -14.880 -12.255 -5.030 1.00 92.12 183 VAL A O 1
ATOM 1453 N N . GLY A 1 184 ? -13.920 -10.259 -4.633 1.00 89.44 184 GLY A N 1
ATOM 1454 C CA . GLY A 1 184 ? -12.999 -10.717 -3.588 1.00 89.44 184 GLY A CA 1
ATOM 1455 C C . GLY A 1 184 ? -13.690 -11.472 -2.450 1.00 89.44 184 GLY A C 1
ATOM 1456 O O . GLY A 1 184 ? -13.161 -12.480 -1.991 1.00 89.44 184 GLY A O 1
ATOM 1457 N N . LYS A 1 185 ? -14.914 -11.073 -2.078 1.00 90.38 185 LYS A N 1
ATOM 1458 C CA . LYS A 1 185 ? -15.766 -11.801 -1.118 1.00 90.38 185 LYS A CA 1
ATOM 1459 C C . LYS A 1 185 ? -15.913 -13.294 -1.436 1.00 90.38 185 LYS A C 1
ATOM 1461 O O . LYS A 1 185 ? -15.979 -14.107 -0.519 1.00 90.38 185 LYS A O 1
ATOM 1466 N N . PHE A 1 186 ? -16.033 -13.651 -2.713 1.00 89.56 186 PHE A N 1
ATOM 1467 C CA . PHE A 1 186 ? -16.216 -15.044 -3.129 1.00 89.56 186 PHE A CA 1
ATOM 1468 C C . PHE A 1 186 ? -14.889 -15.795 -3.248 1.00 89.56 186 PHE A C 1
ATOM 1470 O O . PHE A 1 186 ? -14.870 -17.016 -3.116 1.00 89.56 186 PHE A O 1
ATOM 1477 N N . GLU A 1 187 ? -13.787 -15.085 -3.490 1.00 87.06 187 GLU A N 1
ATOM 1478 C CA . GLU A 1 187 ? -12.460 -15.692 -3.615 1.00 87.06 187 GLU A CA 1
ATOM 1479 C C . GLU A 1 187 ? -11.770 -15.954 -2.273 1.00 87.06 187 GLU A C 1
ATOM 1481 O O . GLU A 1 187 ? -10.929 -16.852 -2.197 1.00 87.06 187 GLU A O 1
ATOM 1486 N N . ASP A 1 188 ? -12.100 -15.176 -1.240 1.00 88.44 188 ASP A N 1
ATOM 1487 C CA . ASP A 1 188 ? -11.592 -15.349 0.123 1.00 88.44 188 ASP A CA 1
ATOM 1488 C C . ASP A 1 188 ? -12.711 -15.107 1.162 1.00 88.44 188 ASP A C 1
ATOM 1490 O O . ASP A 1 188 ? -12.814 -14.032 1.768 1.00 88.44 188 ASP A O 1
ATOM 1494 N N . PRO A 1 189 ? -13.599 -16.104 1.355 1.00 88.00 189 PRO A N 1
ATOM 1495 C CA . PRO A 1 189 ? -14.717 -15.997 2.288 1.00 88.00 189 PRO A CA 1
ATOM 1496 C C . PRO A 1 189 ? -14.279 -15.865 3.750 1.00 88.00 189 PRO A C 1
ATOM 1498 O O . PRO A 1 189 ? -15.022 -15.308 4.557 1.00 88.00 189 PRO A O 1
ATOM 1501 N N . GLU A 1 190 ? -13.098 -16.381 4.099 1.00 90.44 190 GLU A N 1
ATOM 1502 C CA . GLU A 1 190 ? -12.558 -16.322 5.460 1.00 90.44 190 GLU A CA 1
ATOM 1503 C C . GLU A 1 190 ? -12.184 -14.886 5.822 1.00 90.44 190 GLU A C 1
ATOM 1505 O O . GLU A 1 190 ? -12.666 -14.361 6.829 1.00 90.44 190 GLU A O 1
ATOM 1510 N N . LEU A 1 191 ? -11.407 -14.219 4.962 1.00 88.81 191 LEU A N 1
ATOM 1511 C CA . LEU A 1 191 ? -11.037 -12.821 5.159 1.00 88.81 191 LEU A CA 1
ATOM 1512 C C . LEU A 1 191 ? -12.261 -11.901 5.108 1.00 88.81 191 LEU A C 1
ATOM 1514 O O . LEU A 1 191 ? -12.392 -10.996 5.931 1.00 88.81 191 LEU A O 1
ATOM 1518 N N . TYR A 1 192 ? -13.205 -12.160 4.199 1.00 87.69 192 TYR A N 1
ATOM 1519 C CA . TYR A 1 192 ? -14.464 -11.412 4.177 1.00 87.69 192 TYR A CA 1
ATOM 1520 C C . TYR A 1 192 ? -15.302 -11.640 5.446 1.00 87.69 192 TYR A C 1
ATOM 1522 O O . TYR A 1 192 ? -15.945 -10.718 5.940 1.00 87.69 192 TYR A O 1
ATOM 1530 N N . GLY A 1 193 ? -15.271 -12.844 6.016 1.00 85.06 193 GLY A N 1
ATOM 1531 C CA . GLY A 1 193 ? -15.924 -13.142 7.289 1.00 85.06 193 GLY A CA 1
ATOM 1532 C C . GLY A 1 193 ? -15.356 -12.349 8.469 1.00 85.06 193 GLY A C 1
ATOM 1533 O O . GLY A 1 193 ? -16.083 -12.117 9.431 1.00 85.06 193 GLY A O 1
ATOM 1534 N N . LEU A 1 194 ? -14.092 -11.916 8.405 1.00 87.50 194 LEU A N 1
ATOM 1535 C CA . LEU A 1 194 ? -13.493 -11.013 9.396 1.00 87.50 194 LEU A CA 1
ATOM 1536 C C . LEU A 1 194 ? -13.926 -9.556 9.199 1.00 87.50 194 LEU A C 1
ATOM 1538 O O . LEU A 1 194 ? -14.034 -8.834 10.177 1.00 87.50 194 LEU A O 1
ATOM 1542 N N . LEU A 1 195 ? -14.203 -9.139 7.961 1.00 82.44 195 LEU A N 1
ATOM 1543 C CA . LEU A 1 195 ? -14.648 -7.780 7.628 1.00 82.44 195 LEU A CA 1
ATOM 1544 C C . LEU A 1 195 ? -16.075 -7.445 8.083 1.00 82.44 195 LEU A C 1
ATOM 1546 O O . LEU A 1 195 ? -16.407 -6.274 8.221 1.00 82.44 195 LEU A O 1
ATOM 1550 N N . VAL A 1 196 ? -16.940 -8.454 8.215 1.00 78.75 196 VAL A N 1
ATOM 1551 C CA . VAL A 1 196 ? -18.377 -8.279 8.516 1.00 78.75 196 VAL A CA 1
ATOM 1552 C C . VAL A 1 196 ? -18.691 -8.481 10.007 1.00 78.75 196 VAL A C 1
ATOM 1554 O O . VAL A 1 196 ? -19.841 -8.326 10.415 1.00 78.75 196 VAL A O 1
ATOM 1557 N N . LYS A 1 197 ? -17.695 -8.853 10.813 1.00 61.03 197 LYS A N 1
ATOM 1558 C CA . LYS A 1 197 ? -17.828 -8.942 12.272 1.00 61.03 197 LYS A CA 1
ATOM 1559 C C . LYS A 1 197 ? -17.689 -7.568 12.905 1.00 61.03 197 LYS A C 1
ATOM 1561 O O . LYS A 1 197 ? -18.424 -7.349 13.890 1.00 61.03 197 LYS A O 1
#

Sequence (197 aa):
MIMDNPKSTLLKQMLMRAWKERWTDCQWGINVKTVLTRGVSGDVYNLADCILQQAVVGSGANTLFLSYLKHSLCAHLISHAAVLKRIAKFEHLDRYHCMGELLDFLEQIIGGVTCRGKQEEGALTKAMLALVYWLMQIYEHALEVFSENNRALNSEQQLMVEKLGLVVEKLAQSQFLLGVVYVGKFEDPELYGLLVK

Radius of gyration: 17.38 Å; chains: 1; bounding box: 42×39×48 Å

Foldseek 3Di:
DDPPDVLLVVLLVVLVVCVVVVPDLVRLVVVVVVSDDPPDACVVSLNLLSLQVCQQPDLAGDVSSLSNNVSCPVVRNHAPLSNLQNLLPDPPLVSLRNLLVSLVSLLVCVLVHDDPDDVVLLSNLQSLLSNLLSLVVNVVVLVVVCVVVVNDDDPSSVSSVVSSVSSVVSCVVDPVNVVSPVVSCVSCVPSVVSVVD